Protein 4JBB (pdb70)

Organism: Klebsiella pneumoniae subsp. pneumoniae (strain ATCC 700721 / MGH 78578) (NCBI:txid272620)

Solvent-accessible surface area: 10462 Å² total; per-residue (Å²): 137,35,102,5,12,0,30,0,11,44,85,36,51,13,21,66,0,0,0,0,4,0,0,0,47,34,5,96,13,97,48,70,51,94,55,1,38,68,145,201,23,77,35,111,97,80,73,14,63,0,63,98,44,68,110,146,16,4,0,2,36,9,80,149,88,42,39,12,73,4,32,41,0,0,40,53,0,16,146,107,2,40,40,139,138,67,121,85,1,6,14,140,70,131,142,94,55,55,113,0,109,89,1,3,60,39,7,45,92,44,3,92,38,0,43,124,49,4,37,13,27,4,14,20,40,59,28,142,65,106,134,24,51,88,52,0,131,111,14,6,108,99,0,26,46,36,0,72,159,28,22,84,111,70,39,122,22,4,24,52,150,25,2,0,0,0,0,13,0,0,5,8,0,2,9,1,37,66,18,69,36,200,20,59,137,76,3,27,84,14,0,56,89,3,24,130,82,84,8,0,78,134,0,43,61,59,34,122

Radius of gyration: 16.78 Å; Cα contacts (8 Å, |Δi|>4): 314; chains: 1; bounding box: 38×46×45 Å

CATH classification: 3.40.30.10 (+1 more: 1.20.1050.10)

B-factor: mean 30.78, std 13.28, range [16.05, 120.6]

InterPro domains:
  IPR004045 Glutathione S-transferase, N-terminal [PF13409] (15-82)
  IPR004045 Glutathione S-transferase, N-terminal [PS50404] (6-87)
  IPR034338 Glutathione S-transferases, subfamily 4, C-terminal [PF14834] (95-211)
  IPR034338 Glutathione S-transferases, subfamily 4, C-terminal [cd03195] (96-209)
  IPR036249 Thioredoxin-like superfamily [SSF52833] (13-87)
  IPR036282 Glutathione S-transferase, C-terminal domain superfamily [SSF47616] (90-207)
  IPR040079 Glutathione transferase family [SFLDS00019] (7-187)

Structure (mmCIF, N/CA/C/O backbone):
data_4JBB
#
_entry.id   4JBB
#
_cell.length_a   67.897
_cell.length_b   67.897
_cell.length_c   97.547
_cell.angle_alpha   90.00
_cell.angle_beta   90.00
_cell.angle_gamma   120.00
#
_symmetry.space_group_name_H-M   'P 31 2 1'
#
loop_
_entity.id
_entity.type
_entity.pdbx_description
1 polymer 'Putative glutathione S-transferase'
2 non-polymer GLUTATHIONE
3 non-polymer 'FORMIC ACID'
4 non-polymer 'CHLORIDE ION'
5 water water
#
loop_
_atom_site.group_PDB
_atom_site.id
_atom_site.type_symbol
_atom_site.label_atom_id
_atom_site.label_alt_id
_atom_site.label_comp_id
_atom_site.label_asym_id
_atom_site.label_entity_id
_atom_site.label_seq_id
_atom_site.pdbx_PDB_ins_code
_atom_site.Cartn_x
_atom_site.Cartn_y
_atom_site.Cartn_z
_atom_site.occupancy
_atom_site.B_iso_or_equiv
_atom_site.auth_seq_id
_atom_site.auth_comp_id
_atom_site.auth_asym_id
_atom_site.auth_atom_id
_atom_site.pdbx_PDB_model_num
ATOM 1 N N . GLN A 1 25 ? 46.810 -6.888 22.584 1.00 86.87 3 GLN A N 1
ATOM 2 C CA . GLN A 1 25 ? 46.190 -5.759 21.835 1.00 77.15 3 GLN A CA 1
ATOM 3 C C . GLN A 1 25 ? 45.870 -4.603 22.791 1.00 64.84 3 GLN A C 1
ATOM 4 O O . GLN A 1 25 ? 44.965 -4.693 23.613 1.00 62.01 3 GLN A O 1
ATOM 6 N N . PRO A 1 26 ? 46.631 -3.510 22.700 1.00 57.44 4 PRO A N 1
ATOM 7 C CA . PRO A 1 26 ? 46.339 -2.321 23.500 1.00 50.32 4 PRO A CA 1
ATOM 8 C C . PRO A 1 26 ? 44.982 -1.721 23.142 1.00 42.44 4 PRO A C 1
ATOM 9 O O . PRO A 1 26 ? 44.553 -1.788 21.988 1.00 46.28 4 PRO A O 1
ATOM 13 N N . VAL A 1 27 ? 44.327 -1.137 24.131 1.00 36.26 5 VAL A N 1
ATOM 14 C CA . VAL A 1 27 ? 43.082 -0.427 23.933 1.00 35.01 5 VAL A CA 1
ATOM 15 C C . VAL A 1 27 ? 43.437 1.020 23.553 1.00 35.15 5 VAL A C 1
ATOM 16 O O . VAL A 1 27 ? 44.023 1.761 24.359 1.00 32.50 5 VAL A O 1
ATOM 20 N N . ILE A 1 28 ? 43.070 1.409 22.340 1.00 31.34 6 ILE A N 1
ATOM 21 C CA . ILE A 1 28 ? 43.394 2.743 21.803 1.00 29.85 6 ILE A CA 1
ATOM 22 C C . ILE A 1 28 ? 42.123 3.573 21.671 1.00 29.85 6 ILE A C 1
ATOM 23 O O . ILE A 1 28 ? 41.106 3.123 21.083 1.00 30.24 6 ILE A O 1
ATOM 28 N N . THR A 1 29 ? 42.197 4.801 22.188 1.00 27.46 7 THR A N 1
ATOM 29 C CA . THR A 1 29 ? 41.122 5.767 22.115 1.00 27.64 7 THR A CA 1
ATOM 30 C C . THR A 1 29 ? 41.647 7.088 21.539 1.00 25.67 7 THR A C 1
ATOM 31 O O . THR A 1 29 ? 42.646 7.603 22.042 1.00 28.10 7 THR A O 1
ATOM 35 N N . LEU A 1 30 ? 40.977 7.573 20.519 1.00 25.07 8 LEU A N 1
ATOM 36 C CA . LEU A 1 30 ? 41.249 8.877 19.933 1.00 24.09 8 LEU A CA 1
ATOM 37 C C . LEU A 1 30 ? 40.155 9.861 20.283 1.00 25.44 8 LEU A C 1
ATOM 38 O O . LEU A 1 30 ? 38.985 9.617 20.024 1.00 26.18 8 LEU A O 1
ATOM 43 N N . TRP A 1 31 ? 40.537 10.990 20.882 1.00 23.67 9 TRP A N 1
ATOM 44 C CA . TRP A 1 31 ? 39.635 12.083 21.156 1.00 24.74 9 TRP A CA 1
ATOM 45 C C . TRP A 1 31 ? 39.660 13.157 20.089 1.00 23.62 9 TRP A C 1
ATOM 46 O O . TRP A 1 31 ? 40.704 13.689 19.775 1.00 23.96 9 TRP A O 1
ATOM 57 N N . SER A 1 32 ? 38.494 13.446 19.550 1.00 24.54 10 SER A N 1
ATOM 58 C CA . SER A 1 32 ? 38.270 14.388 18.508 1.00 24.00 10 SER A CA 1
ATOM 59 C C . SER A 1 32 ? 37.426 15.560 18.996 1.00 23.10 10 SER A C 1
ATOM 60 O O . SER A 1 32 ? 36.724 15.456 19.999 1.00 25.48 10 SER A O 1
ATOM 63 N N . ASP A 1 33 ? 37.476 16.679 18.272 1.00 22.82 11 ASP A N 1
ATOM 64 C CA . ASP A 1 33 ? 36.427 17.688 18.406 1.00 23.24 11 ASP A CA 1
ATOM 65 C C . ASP A 1 33 ? 35.093 17.108 17.914 1.00 23.89 11 ASP A C 1
ATOM 66 O O . ASP A 1 33 ? 35.062 16.186 17.087 1.00 23.85 11 ASP A O 1
ATOM 71 N N . ALA A 1 34 ? 34.011 17.661 18.410 1.00 25.95 12 ALA A N 1
ATOM 72 C CA . ALA A 1 34 ? 32.689 17.103 18.137 1.00 26.41 12 ALA A CA 1
ATOM 73 C C . ALA A 1 34 ? 32.260 17.195 16.654 1.00 27.39 12 ALA A C 1
ATOM 74 O O . ALA A 1 34 ? 31.393 16.447 16.222 1.00 28.99 12 ALA A O 1
ATOM 76 N N . ASP A 1 35 ? 32.853 18.123 15.899 1.00 25.77 13 ASP A N 1
ATOM 77 C CA . ASP A 1 35 ? 32.520 18.280 14.499 1.00 24.52 13 ASP A CA 1
ATOM 78 C C . ASP A 1 35 ? 33.358 17.383 13.574 1.00 23.56 13 ASP A C 1
ATOM 79 O O . ASP A 1 35 ? 33.068 17.289 12.397 1.00 24.90 13 ASP A O 1
ATOM 84 N N . PHE A 1 36 ? 34.427 16.792 14.104 1.00 21.96 14 PHE A N 1
ATOM 85 C CA . PHE A 1 36 ? 35.423 16.079 13.303 1.00 21.99 14 PHE A CA 1
ATOM 86 C C . PHE A 1 36 ? 36.029 17.028 12.252 1.00 22.20 14 PHE A C 1
ATOM 87 O O . PHE A 1 36 ? 36.271 16.641 11.107 1.00 22.61 14 PHE A O 1
ATOM 95 N N . PHE A 1 37 ? 36.247 18.278 12.651 1.00 21.23 15 PHE A N 1
ATOM 96 C CA . PHE A 1 37 ? 36.846 19.279 11.786 1.00 20.98 15 PHE A CA 1
ATOM 97 C C . PHE A 1 37 ? 38.338 19.468 12.058 1.00 20.36 15 PHE A C 1
ATOM 98 O O . PHE A 1 37 ? 39.026 20.101 11.254 1.00 21.27 15 PHE A O 1
ATOM 106 N N . SER A 1 38 ? 38.871 18.972 13.169 1.00 19.05 16 SER A N 1
ATOM 107 C CA . SER A 1 38 ? 40.262 19.269 13.503 1.00 18.75 16 SER A CA 1
ATOM 108 C C . SER A 1 38 ? 41.229 18.668 12.476 1.00 19.14 16 SER A C 1
ATOM 109 O O . SER A 1 38 ? 41.165 17.482 12.180 1.00 20.18 16 SER A O 1
ATOM 112 N N . PRO A 1 39 ? 42.174 19.473 11.964 1.00 18.33 17 PRO A N 1
ATOM 113 C CA . PRO A 1 39 ? 43.158 18.904 11.039 1.00 18.31 17 PRO A CA 1
ATOM 114 C C . PRO A 1 39 ? 44.155 18.038 11.794 1.00 17.62 17 PRO A C 1
ATOM 115 O O . PRO A 1 39 ? 44.795 17.149 11.205 1.00 18.52 17 PRO A O 1
ATOM 119 N N . TYR A 1 40 ? 44.294 18.289 13.086 1.00 18.07 18 TYR A N 1
ATOM 120 C CA . TYR A 1 40 ? 45.276 17.598 13.934 1.00 17.66 18 TYR A CA 1
ATOM 121 C C . TYR A 1 40 ? 44.706 16.242 14.330 1.00 18.68 18 TYR A C 1
ATOM 122 O O . TYR A 1 40 ? 45.418 15.235 14.315 1.00 19.42 18 TYR A O 1
ATOM 131 N N . VAL A 1 41 ? 43.420 16.204 14.652 1.00 17.82 19 VAL A N 1
ATOM 132 C CA . VAL A 1 41 ? 42.729 14.943 14.854 1.00 18.61 19 VAL A CA 1
ATOM 133 C C . VAL A 1 41 ? 42.807 14.132 13.547 1.00 18.19 19 VAL A C 1
ATOM 134 O O . VAL A 1 41 ? 43.091 12.919 13.581 1.00 19.06 19 VAL A O 1
ATOM 138 N N . MET A 1 42 ? 42.595 14.776 12.399 1.00 18.67 20 MET A N 1
ATOM 139 C CA . MET A 1 42 ? 42.674 14.055 11.154 1.00 18.76 20 MET A CA 1
ATOM 140 C C . MET A 1 42 ? 44.043 13.358 11.006 1.00 18.51 20 MET A C 1
ATOM 141 O O . MET A 1 42 ? 44.120 12.203 10.595 1.00 19.27 20 MET A O 1
ATOM 146 N N . SER A 1 43 ? 45.112 14.054 11.364 1.00 18.60 21 SER A N 1
ATOM 147 C CA . SER A 1 43 ? 46.459 13.531 11.186 1.00 18.86 21 SER A CA 1
ATOM 148 C C . SER A 1 43 ? 46.590 12.225 11.972 1.00 19.29 21 SER A C 1
ATOM 149 O O . SER A 1 43 ? 47.126 11.220 11.471 1.00 19.25 21 SER A O 1
ATOM 152 N N . VAL A 1 44 ? 46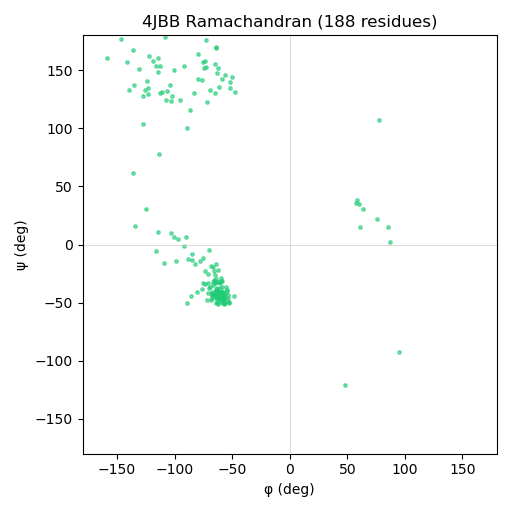.123 12.222 13.203 1.00 18.76 22 VAL A N 1
ATOM 153 C CA . VAL A 1 44 ? 46.209 11.015 14.041 1.00 18.66 22 VAL A CA 1
ATOM 154 C C . VAL A 1 44 ? 45.322 9.904 13.509 1.00 20.13 22 VAL A C 1
ATOM 155 O O . VAL A 1 44 ? 45.730 8.743 13.448 1.00 20.92 22 VAL A O 1
ATOM 159 N N . TYR A 1 45 ? 44.091 10.260 13.163 1.00 19.85 23 TYR A N 1
ATOM 160 C CA . TYR A 1 45 ? 43.133 9.313 12.599 1.00 19.87 23 TYR A CA 1
ATOM 161 C C . TYR A 1 45 ? 43.749 8.591 11.396 1.00 19.81 23 TYR A C 1
ATOM 162 O O . TYR A 1 45 ? 43.661 7.375 11.261 1.00 21.38 23 TYR A O 1
ATOM 171 N N . VAL A 1 46 ? 44.317 9.361 10.487 1.00 19.83 24 VAL A N 1
ATOM 172 C CA . VAL A 1 46 ? 44.976 8.846 9.300 1.00 19.50 24 VAL A CA 1
ATOM 173 C C . VAL A 1 46 ? 46.118 7.892 9.670 1.00 20.09 24 VAL A C 1
ATOM 174 O O . VAL A 1 46 ? 46.238 6.796 9.107 1.00 21.79 24 VAL A O 1
ATOM 178 N N . ALA A 1 47 ? 46.955 8.296 10.614 1.00 20.35 25 ALA A N 1
ATOM 179 C CA . ALA A 1 47 ? 48.059 7.436 11.062 1.00 21.41 25 ALA A CA 1
ATOM 180 C C . ALA A 1 47 ? 47.527 6.074 11.556 1.00 23.38 25 ALA A C 1
ATOM 181 O O . ALA A 1 47 ? 48.074 5.017 11.208 1.00 24.14 25 ALA A O 1
ATOM 183 N N . LEU A 1 48 ? 46.477 6.088 12.368 1.00 20.97 26 LEU A N 1
ATOM 184 C CA . LEU A 1 48 ? 45.892 4.863 12.902 1.00 22.32 26 LEU A CA 1
ATOM 185 C C . LEU A 1 48 ? 45.380 3.982 11.770 1.00 25.42 26 LEU A C 1
ATOM 186 O O . LEU A 1 48 ? 45.612 2.759 11.749 1.00 26.95 26 LEU A O 1
ATOM 191 N N . GLN A 1 49 ? 44.665 4.586 10.840 1.00 23.81 27 GLN A N 1
ATOM 192 C CA . GLN A 1 49 ? 44.085 3.855 9.696 1.00 24.27 27 GLN A CA 1
ATOM 193 C C . GLN A 1 49 ? 45.152 3.251 8.809 1.00 24.73 27 GLN A C 1
ATOM 194 O O . GLN A 1 49 ? 45.045 2.108 8.383 1.00 28.18 27 GLN A O 1
ATOM 200 N N . GLU A 1 50 ? 46.200 4.017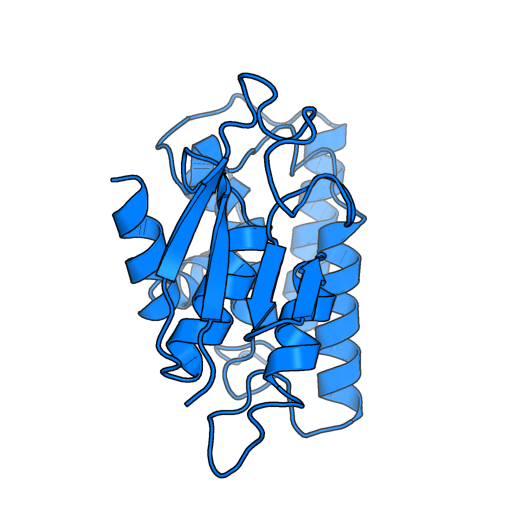 8.537 1.00 23.95 28 GLU A N 1
ATOM 201 C CA . GLU A 1 50 ? 47.290 3.550 7.685 1.00 24.45 28 GLU A CA 1
ATOM 202 C C . GLU A 1 50 ? 48.031 2.356 8.304 1.00 25.73 28 GLU A C 1
ATOM 203 O O . GLU A 1 50 ? 48.565 1.523 7.579 1.00 32.60 28 GLU A O 1
ATOM 209 N N . LYS A 1 51 ? 48.056 2.285 9.635 1.00 25.75 29 LYS A N 1
ATOM 210 C CA . LYS A 1 51 ? 48.656 1.132 10.341 1.00 28.38 29 LYS A CA 1
ATOM 211 C C . LYS A 1 51 ? 47.645 0.022 10.650 1.00 28.93 29 LYS A C 1
ATOM 212 O O . LYS A 1 51 ? 48.009 -1.011 11.211 1.00 32.70 29 LYS A O 1
ATOM 218 N N . SER A 1 52 ? 46.388 0.233 10.286 1.00 28.30 30 SER A N 1
ATOM 219 C CA . SER A 1 52 ? 45.292 -0.720 10.532 1.00 30.47 30 SER A CA 1
ATOM 220 C C . SER A 1 52 ? 45.158 -1.030 12.024 1.00 29.45 30 SER A C 1
ATOM 221 O O . SER A 1 52 ? 44.873 -2.167 12.426 1.00 34.17 30 SER A O 1
ATOM 224 N N . LEU A 1 53 ? 45.392 -0.024 12.847 1.00 30.89 31 LEU A N 1
ATOM 225 C CA . LEU A 1 53 ? 45.254 -0.174 14.292 1.00 30.23 31 LEU A CA 1
ATOM 226 C C . LEU A 1 53 ? 43.792 0.004 14.692 1.00 31.26 31 LEU A C 1
ATOM 227 O O . LEU A 1 53 ? 43.155 0.974 14.319 1.00 33.46 31 LEU A O 1
ATOM 232 N N . PRO A 1 54 ? 43.258 -0.918 15.475 1.00 32.26 32 PRO A N 1
ATOM 233 C CA . PRO A 1 54 ? 41.889 -0.746 15.946 1.00 34.15 32 PRO A CA 1
ATOM 234 C C . PRO A 1 54 ? 41.822 0.303 17.073 1.00 31.94 32 PRO A C 1
ATOM 235 O O . PRO A 1 54 ? 42.707 0.360 17.916 1.00 34.36 32 PRO A O 1
ATOM 239 N N . PHE A 1 55 ? 40.784 1.104 17.069 1.00 28.55 33 PHE A N 1
ATOM 240 C CA . PHE A 1 55 ? 40.613 2.157 18.059 1.00 28.93 33 PHE A CA 1
ATOM 241 C C . PHE A 1 55 ? 39.178 2.619 18.195 1.00 29.61 33 PHE A C 1
ATOM 242 O O . PHE A 1 55 ? 38.304 2.388 17.314 1.00 32.66 33 PHE A O 1
ATOM 250 N N . THR A 1 56 ? 38.915 3.245 19.326 1.00 30.98 34 THR A N 1
ATOM 251 C CA . THR A 1 56 ? 37.607 3.866 19.622 1.00 31.75 34 THR A CA 1
ATOM 252 C C . THR A 1 56 ? 37.752 5.388 19.454 1.00 31.18 34 THR A C 1
ATOM 253 O O . THR A 1 56 ? 38.714 5.977 19.905 1.00 30.38 34 THR A O 1
ATOM 257 N N . LEU A 1 57 ? 36.765 5.989 18.843 1.00 30.54 35 LEU A N 1
ATOM 258 C CA . LEU A 1 57 ? 36.690 7.425 18.624 1.00 30.06 35 LEU A CA 1
ATOM 259 C C . LEU A 1 57 ? 35.710 8.039 19.633 1.00 33.02 35 LEU A C 1
ATOM 260 O O . LEU A 1 57 ? 34.543 7.618 19.743 1.00 38.34 35 LEU A O 1
ATOM 265 N N . LYS A 1 58 ? 36.214 9.007 20.399 1.00 32.58 36 LYS A N 1
ATOM 266 C CA . LYS A 1 58 ? 35.400 9.794 21.333 1.00 32.25 36 LYS A CA 1
ATOM 267 C C . LYS A 1 58 ? 35.487 11.276 21.024 1.00 29.46 36 LYS A C 1
ATOM 268 O O . LYS A 1 58 ? 36.373 11.693 20.306 1.00 29.64 36 LYS A O 1
ATOM 274 N N . THR A 1 59 ? 34.548 12.066 21.541 1.00 29.19 37 THR A N 1
ATOM 275 C CA . THR A 1 59 ? 34.523 13.488 21.231 1.00 29.05 37 THR A CA 1
ATOM 276 C C . THR A 1 59 ? 34.385 14.368 22.466 1.00 30.20 37 THR A C 1
ATOM 277 O O . THR A 1 59 ? 33.766 13.967 23.491 1.00 31.36 37 THR A O 1
ATOM 281 N N . VAL A 1 60 ? 34.950 15.566 22.342 1.00 30.26 38 VAL A N 1
ATOM 282 C CA . VAL A 1 60 ? 34.657 16.684 23.255 1.00 29.07 38 VAL A CA 1
ATOM 283 C C . VAL A 1 60 ? 34.171 17.889 22.444 1.00 28.12 38 VAL A C 1
ATOM 284 O O . VAL A 1 60 ? 34.666 18.137 21.349 1.00 28.24 38 VAL A O 1
ATOM 288 N N . ASP A 1 61 ? 33.176 18.594 22.985 1.00 27.33 39 ASP A N 1
ATOM 289 C CA . ASP A 1 61 ? 32.603 19.731 22.302 1.00 27.20 39 ASP A CA 1
ATOM 290 C C . ASP A 1 61 ? 33.369 20.985 22.673 1.00 30.74 39 ASP A C 1
ATOM 291 O O . ASP A 1 61 ? 33.137 21.581 23.713 1.00 30.17 39 ASP A O 1
ATOM 296 N N . LEU A 1 62 ? 34.274 21.418 21.802 1.00 26.84 40 LEU A N 1
ATOM 297 C CA . LEU A 1 62 ? 35.083 22.580 22.090 1.00 26.33 40 LEU A CA 1
ATOM 298 C C . LEU A 1 62 ? 34.284 23.865 22.148 1.00 29.36 40 LEU A C 1
ATOM 299 O O . LEU A 1 62 ? 34.626 24.796 22.892 1.00 30.87 40 LEU A O 1
ATOM 304 N N . ASN A 1 63 ? 33.230 23.925 21.351 1.00 30.33 41 ASN A N 1
ATOM 305 C CA A ASN A 1 63 ? 32.368 25.114 21.297 0.50 34.74 41 ASN A CA 1
ATOM 306 C CA B ASN A 1 63 ? 32.391 25.126 21.309 0.50 31.74 41 ASN A CA 1
ATOM 307 C C . ASN A 1 63 ? 31.660 25.372 22.635 1.00 35.55 41 ASN A C 1
ATOM 308 O O . ASN A 1 63 ? 31.344 26.506 22.970 1.00 41.79 41 ASN A O 1
ATOM 317 N N . ARG A 1 64 ? 31.407 24.308 23.388 1.00 33.86 42 ARG A N 1
ATOM 318 C CA . ARG A 1 64 ? 30.771 24.422 24.684 1.00 34.45 42 ARG A CA 1
ATOM 319 C C . ARG A 1 64 ? 31.764 24.338 25.831 1.00 36.31 42 ARG A C 1
ATOM 320 O O . ARG A 1 64 ? 31.397 24.345 27.003 1.00 40.99 42 ARG A O 1
ATOM 328 N N . GLY A 1 65 ? 33.056 24.305 25.490 1.00 37.01 43 GLY A N 1
ATOM 329 C CA . GLY A 1 65 ? 34.103 24.315 26.501 1.00 36.17 43 GLY A CA 1
ATOM 330 C C . GLY A 1 65 ? 34.317 23.022 27.232 1.00 34.71 43 GLY A C 1
ATOM 331 O O . GLY A 1 65 ? 34.871 23.007 28.307 1.00 36.45 43 GLY A O 1
ATOM 332 N N . GLU A 1 66 ? 33.902 21.909 26.630 1.00 32.63 44 GLU A N 1
ATOM 333 C CA . GLU A 1 66 ? 34.022 20.593 27.293 1.00 32.71 44 GLU A CA 1
ATOM 334 C C . GLU A 1 66 ? 35.492 20.194 27.532 1.00 32.94 44 GLU A C 1
ATOM 335 O O . GLU A 1 66 ? 35.824 19.418 28.428 1.00 34.50 44 GLU A O 1
ATOM 341 N N A HIS A 1 67 ? 36.355 20.825 26.743 0.50 32.89 45 HIS A N 1
ATOM 342 N N B HIS A 1 67 ? 36.403 20.674 26.692 0.50 33.71 45 HIS A N 1
ATOM 343 C CA A HIS A 1 67 ? 37.780 20.746 26.948 0.50 28.36 45 HIS A CA 1
ATOM 344 C CA B HIS A 1 67 ? 37.794 20.202 26.759 0.50 30.78 45 HIS A CA 1
ATOM 345 C C A HIS A 1 67 ? 38.268 21.585 28.137 0.50 24.91 45 HIS A C 1
ATOM 346 C C B HIS A 1 67 ? 38.585 20.775 27.958 0.50 27.76 45 HIS A C 1
ATOM 347 O O A HIS A 1 67 ? 39.305 21.280 28.677 0.50 25.25 45 HIS A O 1
ATOM 348 O O B HIS A 1 67 ? 39.739 20.392 28.207 0.50 23.04 45 HIS A O 1
ATOM 361 N N A LEU A 1 68 ? 37.524 22.615 28.552 0.50 22.78 46 LEU A N 1
ATOM 362 N N B LEU A 1 68 ? 37.949 21.674 28.697 0.50 25.51 46 LEU A N 1
ATOM 363 C CA A LEU A 1 68 ? 37.959 23.481 29.673 0.50 21.97 46 LEU A CA 1
ATOM 364 C CA B LEU A 1 68 ? 38.617 22.410 29.765 0.50 24.59 46 LEU A CA 1
ATOM 365 C C A LEU A 1 68 ? 37.257 23.175 31.007 0.50 22.28 46 LEU A C 1
ATOM 366 C C B LEU A 1 68 ? 38.185 21.949 31.138 0.50 23.71 46 LEU A C 1
ATOM 367 O O A LEU A 1 68 ? 37.189 24.013 31.971 0.50 24.20 46 LEU A O 1
ATOM 368 O O B LEU A 1 68 ? 38.744 22.343 32.142 0.50 28.38 46 LEU A O 1
ATOM 377 N N A GLN A 1 69 ? 36.914 21.898 31.115 0.50 30.89 47 GLN A N 1
ATOM 378 N N B GLN A 1 69 ? 37.135 21.158 31.202 0.50 29.27 47 GLN A N 1
ATOM 379 C CA A GLN A 1 69 ? 36.429 21.362 32.363 0.50 26.62 47 GLN A CA 1
ATOM 380 C CA B GLN A 1 69 ? 36.699 20.770 32.531 0.50 32.75 47 GLN A CA 1
ATOM 381 C C A GLN A 1 69 ? 37.110 20.044 32.599 0.50 24.75 47 GLN A C 1
ATOM 382 C C B GLN A 1 69 ? 37.550 19.541 32.957 0.50 26.52 47 GLN A C 1
ATOM 383 O O A GLN A 1 69 ? 37.569 19.408 31.744 0.50 30.85 47 GLN A O 1
ATOM 384 O O B GLN A 1 69 ? 38.125 18.787 32.140 0.50 31.80 47 GLN A O 1
ATOM 395 N N A ALA A 1 70 ? 37.252 19.696 33.835 0.50 32.61 48 ALA A N 1
ATOM 396 N N B ALA A 1 70 ? 37.764 19.434 34.253 0.50 29.19 48 ALA A N 1
ATOM 397 C CA A ALA A 1 70 ? 38.196 18.620 34.185 0.50 29.75 48 ALA A CA 1
ATOM 398 C CA B ALA A 1 70 ? 38.809 18.556 34.789 0.50 30.35 48 ALA A CA 1
ATOM 399 C C A ALA A 1 70 ? 37.603 17.200 34.118 0.50 33.72 48 ALA A C 1
ATOM 400 C C B ALA A 1 70 ? 38.498 17.059 34.667 0.50 31.79 48 ALA A C 1
ATOM 401 O O A ALA A 1 70 ? 38.221 16.223 34.560 0.50 35.82 48 ALA A O 1
ATOM 402 O O B ALA A 1 70 ? 39.369 16.212 34.896 0.50 36.44 48 ALA A O 1
ATOM 405 N N A GLY A 1 71 ? 36.422 17.093 33.533 0.50 34.21 49 GLY A N 1
ATOM 406 N N B GLY A 1 71 ? 37.259 16.734 34.316 0.50 35.29 49 GLY A N 1
ATOM 407 C CA A GLY A 1 71 ? 35.743 15.799 33.385 0.50 33.30 49 GLY A CA 1
ATOM 408 C CA B GLY A 1 71 ? 36.838 15.324 34.238 0.50 37.11 49 GLY A CA 1
ATOM 409 C C A GLY A 1 71 ? 36.340 14.916 32.294 0.50 32.34 49 GLY A C 1
ATOM 410 C C B GLY A 1 71 ? 37.388 14.582 33.024 0.50 36.97 49 GLY A C 1
ATOM 411 O O A GLY A 1 71 ? 36.123 13.700 32.257 0.50 41.85 49 GLY A O 1
ATOM 412 O O B GLY A 1 71 ? 37.423 13.352 32.977 0.50 39.46 49 GLY A O 1
ATOM 413 N N A TRP A 1 72 ? 37.103 15.506 31.392 0.50 32.82 50 TRP A N 1
ATOM 414 N N B TRP A 1 72 ? 37.832 15.348 32.042 0.50 34.41 50 TRP A N 1
ATOM 415 C CA A TRP A 1 72 ? 37.748 14.690 30.366 0.50 32.91 50 TRP A CA 1
ATOM 416 C CA B TRP A 1 72 ? 38.311 14.792 30.775 0.50 36.07 50 TRP A CA 1
ATOM 417 C C A TRP A 1 72 ? 39.261 14.587 30.606 0.50 30.06 50 TRP A C 1
ATOM 418 C C B TRP A 1 72 ? 39.736 14.214 30.897 0.50 29.69 50 TRP A C 1
ATOM 419 O O A TRP A 1 72 ? 39.905 15.516 31.121 0.50 33.00 50 TRP A O 1
ATOM 420 O O B TRP A 1 72 ? 40.622 14.825 31.498 0.50 29.97 50 TRP A O 1
ATOM 441 N N A THR A 1 73 ? 39.800 13.441 30.211 0.50 33.05 51 THR A N 1
ATOM 442 N N B THR A 1 73 ? 39.949 13.037 30.315 0.50 31.48 51 THR A N 1
ATOM 443 C CA A THR A 1 73 ? 41.207 13.095 30.428 0.50 31.00 51 THR A CA 1
ATOM 444 C CA B THR A 1 73 ? 41.274 12.395 30.325 0.50 32.09 51 THR A CA 1
ATOM 445 C C A THR A 1 73 ? 42.179 14.164 29.905 0.50 25.22 51 THR A C 1
ATOM 446 C C B THR A 1 73 ? 42.357 13.313 29.735 0.50 28.74 51 THR A C 1
ATOM 447 O O A THR A 1 73 ? 43.266 14.369 30.450 0.50 26.64 51 THR A O 1
ATOM 448 O O B THR A 1 73 ? 43.512 13.317 30.181 0.50 28.72 51 THR A O 1
ATOM 455 N N A GLY A 1 74 ? 41.757 14.863 28.867 0.50 24.69 52 GLY A N 1
ATOM 456 N N B GLY A 1 74 ? 41.967 14.095 28.740 0.50 26.43 52 GLY A N 1
ATOM 457 C CA A GLY A 1 74 ? 42.613 15.830 28.193 0.50 22.32 52 GLY A CA 1
ATOM 458 C CA B GLY A 1 74 ? 42.894 14.977 28.067 0.50 24.04 52 GLY A CA 1
ATOM 459 C C A GLY A 1 74 ? 42.797 17.157 28.903 0.50 20.63 52 GLY A C 1
ATOM 460 C C B GLY A 1 74 ? 43.246 16.215 28.849 0.50 23.64 52 GLY A C 1
ATOM 461 O O A GLY A 1 74 ? 43.655 17.940 28.544 0.50 21.23 52 GLY A O 1
ATOM 462 O O B GLY A 1 74 ? 44.118 16.962 28.453 0.50 22.65 52 GLY A O 1
ATOM 463 N N A TYR A 1 75 ? 42.003 17.400 29.938 0.50 20.73 53 TYR A N 1
ATOM 464 N N B TYR A 1 75 ? 42.562 16.410 29.968 0.50 25.41 53 TYR A N 1
ATOM 465 C CA A TYR A 1 75 ? 42.195 18.623 30.738 0.50 21.40 53 TYR A CA 1
ATOM 466 C CA B TYR A 1 75 ? 42.816 17.565 30.831 0.50 30.28 53 TYR A CA 1
ATOM 467 C C A TYR A 1 75 ? 43.570 18.577 31.431 0.50 22.67 53 TYR A C 1
ATOM 468 C C B TYR A 1 75 ? 44.223 17.466 31.413 0.50 31.74 53 TYR A C 1
ATOM 469 O O A TYR A 1 75 ? 44.192 19.621 31.689 0.50 24.16 53 TYR A O 1
ATOM 470 O O B TYR A 1 75 ? 44.920 18.459 31.581 0.50 29.96 53 TYR A O 1
ATOM 487 N N A ALA A 1 76 ? 44.030 17.364 31.728 0.50 23.60 54 ALA A N 1
ATOM 488 N N B ALA A 1 76 ? 44.647 16.247 31.709 0.50 31.02 54 ALA A N 1
ATOM 489 C CA A ALA A 1 76 ? 45.310 17.151 32.428 0.50 26.67 54 ALA A CA 1
ATOM 490 C CA B ALA A 1 76 ? 45.994 16.037 32.252 0.50 38.83 54 ALA A CA 1
ATOM 491 C C A ALA A 1 76 ? 46.497 16.957 31.488 0.50 31.63 54 ALA A C 1
ATOM 492 C C B ALA A 1 76 ? 47.075 16.459 31.258 0.50 60.79 54 ALA A C 1
ATOM 493 O O A ALA A 1 76 ? 47.620 16.709 31.939 0.50 36.51 54 ALA A O 1
ATOM 494 O O B ALA A 1 76 ? 48.180 16.827 31.650 0.50 74.23 54 ALA A O 1
ATOM 497 N N A ALA A 1 77 ? 46.237 17.018 30.184 0.50 30.08 55 ALA A N 1
ATOM 498 N N B ALA A 1 77 ? 46.754 16.383 29.972 0.50 38.46 55 ALA A N 1
ATOM 499 C CA A ALA A 1 77 ? 47.319 16.913 29.195 0.50 30.32 55 ALA A CA 1
ATOM 500 C CA B ALA A 1 77 ? 47.708 16.754 28.929 0.50 30.73 55 ALA A CA 1
ATOM 501 C C A ALA A 1 77 ? 47.677 18.330 28.747 0.50 29.57 55 ALA A C 1
ATOM 502 C C B ALA A 1 77 ? 47.731 18.283 28.704 0.50 29.09 55 ALA A C 1
ATOM 503 O O A ALA A 1 77 ? 48.384 19.052 29.456 0.50 29.35 55 ALA A O 1
ATOM 504 O O B ALA A 1 77 ? 48.243 19.033 29.546 0.50 30.06 55 ALA A O 1
ATOM 507 N N . THR A 1 78 ? 47.169 18.751 27.600 1.00 25.81 56 THR A N 1
ATOM 508 C CA . THR A 1 78 ? 47.317 20.158 27.197 1.00 22.61 56 THR A CA 1
ATOM 509 C C . THR A 1 78 ? 45.960 20.833 26.948 1.00 23.39 56 THR A C 1
ATOM 510 O O . THR A 1 78 ? 45.903 21.903 26.352 1.00 24.28 56 THR A O 1
ATOM 514 N N . ARG A 1 79 ? 44.879 20.175 27.340 1.00 23.73 57 ARG A N 1
ATOM 515 C CA . ARG A 1 79 ? 43.539 20.731 27.180 1.00 24.69 57 ARG A CA 1
ATOM 516 C C . ARG A 1 79 ? 43.200 21.015 25.721 1.00 23.46 57 ARG A C 1
ATOM 517 O O . ARG A 1 79 ? 42.481 21.971 25.414 1.00 25.39 57 ARG A O 1
ATOM 525 N N . ARG A 1 80 ? 43.691 20.173 24.821 1.00 23.09 58 ARG A N 1
ATOM 526 C CA . ARG A 1 80 ? 43.421 20.285 23.399 1.00 21.96 58 ARG A CA 1
ATOM 527 C C . ARG A 1 80 ? 43.223 18.903 22.778 1.00 23.02 58 ARG A C 1
ATOM 528 O O . ARG A 1 80 ? 43.634 17.895 23.361 1.00 23.48 58 ARG A O 1
ATOM 536 N N . VAL A 1 81 ? 42.533 18.875 21.647 1.00 21.51 59 VAL A N 1
ATOM 537 C CA . VAL A 1 81 ? 42.448 17.665 20.829 1.00 21.13 59 VAL A CA 1
ATOM 538 C C . VAL A 1 81 ? 43.427 17.790 19.664 1.00 20.29 59 VAL A C 1
ATOM 539 O O . VAL A 1 81 ? 43.704 18.904 19.192 1.00 21.15 59 VAL A O 1
ATOM 543 N N . PRO A 1 82 ? 43.965 16.670 19.178 1.00 18.84 60 PRO A N 1
ATOM 544 C CA . PRO A 1 82 ? 43.694 15.306 19.630 1.00 20.09 60 PRO A CA 1
ATOM 545 C C . PRO A 1 82 ? 44.360 14.947 20.943 1.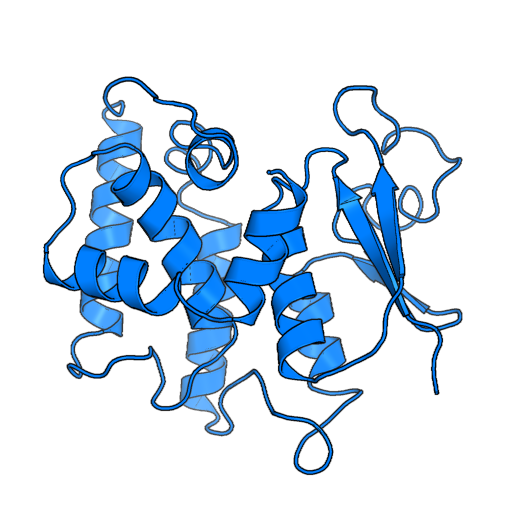00 20.89 60 PRO A C 1
ATOM 546 O O . PRO A 1 82 ? 45.419 15.497 21.315 1.00 21.31 60 PRO A O 1
ATOM 550 N N . LEU A 1 83 ? 43.779 13.950 21.594 1.00 23.10 61 LEU A N 1
ATOM 551 C CA . LEU A 1 83 ? 44.396 13.206 22.665 1.00 23.23 61 LEU A CA 1
ATOM 552 C C . LEU A 1 83 ? 44.305 11.747 22.274 1.00 22.08 61 LEU A C 1
ATOM 553 O O . LEU A 1 83 ? 43.240 11.302 21.831 1.00 23.94 61 LEU A O 1
ATOM 558 N N . LEU A 1 84 ? 45.390 11.012 22.399 1.00 21.83 62 LEU A N 1
ATOM 559 C CA . LEU A 1 84 ? 45.374 9.574 22.183 1.00 22.53 62 LEU A CA 1
ATOM 560 C C . LEU A 1 84 ? 45.627 8.880 23.490 1.00 23.74 62 LEU A C 1
ATOM 561 O O . LEU A 1 84 ? 46.568 9.176 24.192 1.00 25.11 62 LEU A O 1
ATOM 566 N N . GLU A 1 85 ? 44.785 7.911 23.813 1.00 24.89 63 GLU A N 1
ATOM 567 C CA . GLU A 1 85 ? 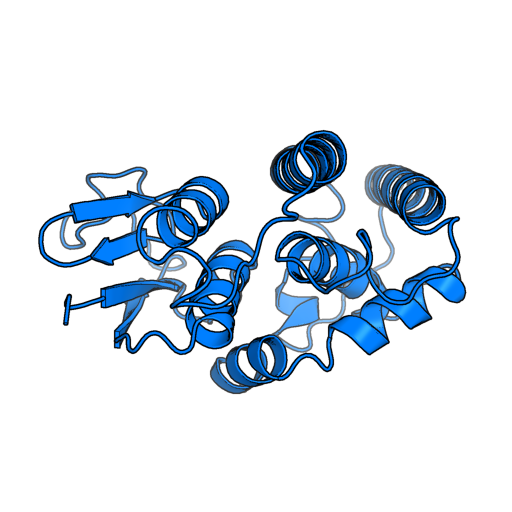45.029 7.000 24.918 1.00 27.16 63 GLU A CA 1
ATOM 568 C C . GLU A 1 85 ? 45.411 5.629 24.384 1.00 27.58 63 GLU A C 1
ATOM 569 O O . GLU A 1 85 ? 44.791 5.130 23.457 1.00 28.34 63 GLU A O 1
ATOM 575 N N . VAL A 1 86 ? 46.471 5.076 24.935 1.00 28.64 64 VAL A N 1
ATOM 576 C CA . VAL A 1 86 ? 46.886 3.722 24.641 1.00 30.55 64 VAL A CA 1
ATOM 577 C C . VAL A 1 86 ? 47.023 3.044 26.005 1.00 33.42 64 VAL A C 1
ATOM 578 O O . VAL A 1 86 ? 47.983 3.258 26.752 1.00 32.37 64 VAL A O 1
ATOM 582 N N . ASP A 1 87 ? 46.035 2.209 26.334 1.00 33.42 65 ASP A N 1
ATOM 583 C CA . ASP A 1 87 ? 45.882 1.710 27.692 1.00 35.32 65 ASP A CA 1
ATOM 584 C C . ASP A 1 87 ? 45.977 2.877 28.691 1.00 34.33 65 ASP A C 1
ATOM 585 O O . ASP A 1 87 ? 45.192 3.814 28.593 1.00 36.57 65 ASP A O 1
ATOM 590 N N . ASP A 1 88 ? 46.934 2.828 29.618 1.00 36.24 66 ASP A N 1
ATOM 591 C CA . ASP A 1 88 ? 47.001 3.833 30.690 1.00 37.59 66 ASP A CA 1
ATOM 592 C C . ASP A 1 88 ? 47.858 5.053 30.322 1.00 35.59 66 ASP A C 1
ATOM 593 O O . ASP A 1 88 ? 48.085 5.923 31.160 1.00 38.37 66 ASP A O 1
ATOM 598 N N . PHE A 1 89 ? 48.306 5.120 29.077 1.00 31.66 67 PHE A N 1
ATOM 599 C CA . PHE A 1 89 ? 49.134 6.241 28.592 1.00 29.15 67 PHE A CA 1
ATOM 600 C C . PHE A 1 89 ? 48.281 7.194 27.771 1.00 29.61 67 PHE A C 1
ATOM 601 O O . PHE A 1 89 ? 47.631 6.784 26.816 1.00 32.49 67 PHE A O 1
ATOM 609 N N . ALA A 1 90 ? 48.334 8.489 28.116 1.00 28.80 68 ALA A N 1
ATOM 610 C CA . ALA A 1 90 ? 47.567 9.512 27.432 1.00 26.56 68 ALA A CA 1
ATOM 611 C C . ALA A 1 90 ? 48.504 10.578 26.907 1.00 25.14 68 ALA A C 1
ATOM 612 O O . ALA A 1 90 ? 49.353 11.073 27.659 1.00 30.13 68 ALA A O 1
ATOM 614 N N . LEU A 1 91 ? 48.364 10.908 25.637 1.00 22.78 69 LEU A N 1
ATOM 615 C CA . LEU A 1 91 ? 49.336 11.763 24.948 1.00 22.70 69 LEU A CA 1
ATOM 616 C C . LEU A 1 91 ? 48.614 12.727 24.040 1.00 21.85 69 LEU A C 1
ATOM 617 O O . LEU A 1 91 ? 47.720 12.349 23.292 1.00 21.73 69 LEU A O 1
ATOM 622 N N . SER A 1 92 ? 48.992 14.012 24.101 1.00 20.73 70 SER A N 1
ATOM 623 C CA . SER A 1 92 ? 48.475 15.019 23.194 1.00 19.97 70 SER A CA 1
ATOM 624 C C . SER A 1 92 ? 49.536 15.448 22.194 1.00 18.67 70 SER A C 1
ATOM 625 O O . SER A 1 92 ? 50.658 14.954 22.228 1.00 20.07 70 SER A O 1
ATOM 628 N N . GLU A 1 93 ? 49.146 16.356 21.295 1.00 19.76 71 GLU A N 1
ATOM 629 C CA . GLU A 1 93 ? 49.950 16.902 20.189 1.00 18.47 71 GLU A CA 1
ATOM 630 C C . GLU A 1 93 ? 50.029 15.897 19.042 1.00 18.26 71 GLU A C 1
ATOM 631 O O . GLU A 1 93 ? 50.702 14.884 19.150 1.00 19.02 71 GLU A O 1
ATOM 637 N N . SER A 1 94 ? 49.324 16.175 17.958 1.00 17.33 72 SER A N 1
ATOM 638 C CA . SER A 1 94 ? 49.213 15.250 16.835 1.00 17.40 72 SER A CA 1
ATOM 639 C C . SER A 1 94 ? 50.532 14.680 16.358 1.00 18.89 72 SER A C 1
ATOM 640 O O . SER A 1 94 ? 50.646 13.474 16.126 1.00 19.73 72 SER A O 1
ATOM 643 N N . SER A 1 95 ? 51.565 15.517 16.222 1.00 18.19 73 SER A N 1
ATOM 644 C CA . SER A 1 95 ? 52.841 15.013 15.703 1.00 19.02 73 SER A CA 1
ATOM 645 C C . SER A 1 95 ? 53.560 14.153 16.756 1.00 18.82 73 SER A C 1
ATOM 646 O O . SER A 1 95 ? 54.216 13.165 16.410 1.00 20.60 73 SER A O 1
ATOM 649 N N . ALA A 1 96 ? 53.424 14.492 18.029 1.00 18.95 74 ALA A N 1
ATOM 650 C CA . ALA A 1 96 ? 54.001 13.657 19.105 1.00 19.80 74 ALA A CA 1
ATOM 651 C C . ALA A 1 96 ? 53.325 12.282 19.052 1.00 19.65 74 ALA A C 1
ATOM 652 O O . ALA A 1 96 ? 53.971 11.256 19.213 1.00 20.03 74 ALA A O 1
ATOM 654 N N . ILE A 1 97 ? 52.021 12.304 18.832 1.00 18.94 75 ILE A N 1
ATOM 655 C CA . ILE A 1 97 ? 51.210 11.084 18.765 1.00 19.30 75 ILE A CA 1
ATOM 656 C C . ILE A 1 97 ? 51.631 10.223 17.580 1.00 19.85 75 ILE A C 1
ATOM 657 O O . ILE A 1 97 ? 51.831 9.005 17.723 1.00 21.94 75 ILE A O 1
ATOM 662 N N . THR A 1 98 ? 51.716 10.802 16.396 1.00 19.38 76 THR A N 1
ATOM 663 C CA . THR A 1 98 ? 52.056 10.012 15.215 1.00 20.98 76 THR A CA 1
ATOM 664 C C . THR A 1 98 ? 53.490 9.477 15.275 1.00 20.95 76 THR A C 1
ATOM 665 O O . THR A 1 98 ? 53.783 8.372 14.818 1.00 22.71 76 THR A O 1
ATOM 669 N N . GLU A 1 99 ? 54.398 10.256 15.845 1.00 19.81 77 GLU A N 1
ATOM 670 C CA . GLU A 1 99 ? 55.770 9.801 16.059 1.00 21.03 77 GLU A CA 1
ATOM 671 C C . GLU A 1 99 ? 55.801 8.628 17.029 1.00 21.59 77 GLU A C 1
ATOM 672 O O . GLU A 1 99 ? 56.483 7.642 16.801 1.00 23.22 77 GLU A O 1
ATOM 678 N N . TYR A 1 100 ? 55.034 8.729 18.100 1.00 22.09 78 TYR A N 1
ATOM 679 C CA . TYR A 1 100 ? 54.879 7.628 19.059 1.00 22.33 78 TYR A CA 1
ATOM 680 C C . TYR A 1 100 ? 54.319 6.379 18.403 1.00 22.72 78 TYR A C 1
ATOM 681 O O . TYR A 1 100 ? 54.801 5.289 18.621 1.00 25.31 78 TYR A O 1
ATOM 690 N N . LEU A 1 101 ? 53.278 6.549 17.607 1.00 23.67 79 LEU A N 1
ATOM 691 C CA . LEU A 1 101 ? 52.688 5.412 16.899 1.00 23.78 79 LEU A CA 1
ATOM 692 C C . LEU A 1 101 ? 53.710 4.704 16.007 1.00 24.83 79 LEU A C 1
ATOM 693 O O . LEU A 1 101 ? 53.731 3.476 15.925 1.00 25.47 79 LEU A O 1
ATOM 698 N N . ASP A 1 102 ? 54.558 5.465 15.314 1.00 25.05 80 ASP A N 1
ATOM 699 C CA . ASP A 1 102 ? 55.530 4.882 14.403 1.00 24.89 80 ASP A CA 1
ATOM 700 C C . ASP A 1 102 ? 56.651 4.139 15.159 1.00 27.33 80 ASP A C 1
ATOM 701 O O . ASP A 1 102 ? 57.298 3.250 14.608 1.00 29.67 80 ASP A O 1
ATOM 706 N N . GLU A 1 103 ? 56.902 4.541 16.402 1.00 25.47 81 GLU A N 1
ATOM 707 C CA A GLU A 1 103 ? 57.881 3.866 17.272 0.49 27.50 81 GLU A CA 1
ATOM 708 C CA B GLU A 1 103 ? 57.888 3.861 17.258 0.51 27.36 81 GLU A CA 1
ATOM 709 C C . GLU A 1 103 ? 57.292 2.660 18.007 1.00 29.86 81 GLU A C 1
ATOM 710 O O . GLU A 1 103 ? 57.930 1.616 18.121 1.00 34.68 81 GLU A O 1
ATOM 721 N N . ARG A 1 104 ? 56.090 2.822 18.537 1.00 29.21 82 ARG A N 1
ATOM 722 C CA A ARG A 1 104 ? 55.419 1.772 19.316 0.45 29.27 82 ARG A CA 1
ATOM 723 C CA B ARG A 1 104 ? 55.425 1.765 19.317 0.55 30.81 82 ARG A CA 1
ATOM 724 C C . ARG A 1 104 ? 54.937 0.622 18.422 1.00 32.67 82 ARG A C 1
ATOM 725 O O . ARG A 1 104 ? 55.034 -0.557 18.782 1.00 37.21 82 ARG A O 1
ATOM 740 N N . PHE A 1 105 ? 54.378 0.981 17.278 1.00 29.90 83 PHE A N 1
ATOM 741 C CA . PHE A 1 105 ? 53.869 0.031 16.282 1.00 30.50 83 PHE A CA 1
ATOM 742 C C . PHE A 1 105 ? 54.722 0.146 15.043 1.00 31.52 83 PHE A C 1
ATOM 743 O O . PHE A 1 105 ? 54.364 0.813 14.056 1.00 30.59 83 PHE A O 1
ATOM 751 N N . ALA A 1 106 ? 55.898 -0.461 15.130 1.00 35.22 84 ALA A N 1
ATOM 752 C CA . ALA A 1 106 ? 56.974 -0.167 14.182 1.00 38.46 84 ALA A CA 1
ATOM 753 C C . ALA A 1 106 ? 56.962 -1.105 12.993 1.00 40.75 84 ALA A C 1
ATOM 754 O O . ALA A 1 106 ? 56.488 -2.253 13.084 1.00 40.41 84 ALA A O 1
ATOM 756 N N . PRO A 1 107 ? 57.493 -0.619 11.866 1.00 47.02 85 PRO A N 1
ATOM 757 C CA . PRO A 1 107 ? 57.795 -1.479 10.741 1.00 54.35 85 PRO A CA 1
ATOM 758 C C . PRO A 1 107 ? 58.839 -2.510 11.136 1.00 67.03 85 PRO A C 1
ATOM 759 O O . PRO A 1 107 ? 59.652 -2.232 12.020 1.00 60.65 85 PRO A O 1
ATOM 763 N N . PRO A 1 108 ? 58.831 -3.688 10.488 1.00 87.24 86 PRO A N 1
ATOM 764 C CA . PRO A 1 108 ? 57.981 -4.079 9.356 1.00 86.70 86 PRO A CA 1
ATOM 765 C C . PRO A 1 108 ? 56.576 -4.553 9.723 1.00 77.01 86 PRO A C 1
ATOM 766 O O . PRO A 1 108 ? 55.705 -4.604 8.850 1.00 75.05 86 PRO A O 1
ATOM 770 N N . GLU A 1 109 ? 56.362 -4.901 10.991 1.00 63.57 87 GLU A N 1
ATOM 771 C CA . GLU A 1 109 ? 55.064 -5.464 11.429 1.00 50.97 87 GLU A CA 1
ATOM 772 C C . GLU A 1 109 ? 53.873 -4.532 11.111 1.00 41.03 87 GLU A C 1
ATOM 773 O O . GLU A 1 109 ? 52.802 -4.992 10.656 1.00 43.53 87 GLU A O 1
ATOM 779 N N . TRP A 1 110 ? 54.053 -3.246 11.374 1.00 38.19 88 TRP A N 1
ATOM 780 C CA . TRP A 1 110 ? 53.059 -2.262 10.984 1.00 35.65 88 TRP A CA 1
ATOM 781 C C . TRP A 1 110 ? 53.643 -1.375 9.916 1.00 36.24 88 TRP A C 1
ATOM 782 O O . TRP A 1 110 ? 54.853 -1.212 9.849 1.00 40.89 88 TRP A O 1
ATOM 793 N N . GLU A 1 111 ? 52.792 -0.810 9.074 1.00 35.38 89 GLU A N 1
ATOM 794 C CA . GLU A 1 111 ? 53.239 0.126 8.031 1.00 35.97 89 GLU A CA 1
ATOM 795 C C . GLU A 1 111 ? 53.906 1.370 8.628 1.00 31.38 89 GLU A C 1
ATOM 796 O O . GLU A 1 111 ? 53.420 1.942 9.602 1.00 34.90 89 GLU A O 1
ATOM 802 N N . ARG A 1 112 ? 55.030 1.780 8.048 1.00 31.76 90 ARG A N 1
ATOM 803 C CA . ARG A 1 112 ? 55.695 3.030 8.481 1.00 30.69 90 ARG A CA 1
ATOM 804 C C . ARG A 1 112 ? 55.013 4.224 7.892 1.00 29.25 90 ARG A C 1
ATOM 805 O O . ARG A 1 112 ? 54.544 4.193 6.757 1.00 30.19 90 ARG A O 1
ATOM 813 N N . ILE A 1 113 ? 54.941 5.271 8.687 1.00 25.30 91 ILE A N 1
ATOM 814 C CA . ILE A 1 113 ? 54.308 6.504 8.255 1.00 23.12 91 ILE A CA 1
ATOM 815 C C . ILE A 1 113 ? 55.257 7.689 8.178 1.00 22.82 91 ILE A C 1
ATOM 816 O O . 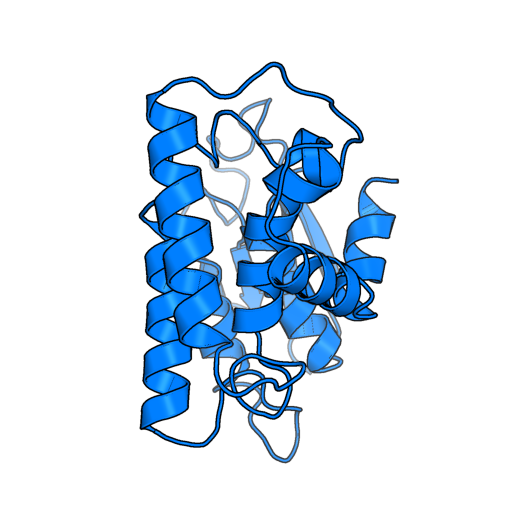ILE A 1 113 ? 54.864 8.770 7.716 1.00 23.38 91 ILE A O 1
ATOM 821 N N . TYR A 1 114 ? 56.511 7.496 8.609 1.00 22.93 92 TYR A N 1
ATOM 822 C CA . TYR A 1 114 ? 57.591 8.458 8.410 1.00 23.66 92 TYR A CA 1
ATOM 823 C C . TYR A 1 114 ? 58.616 7.817 7.494 1.00 24.78 92 TYR A C 1
ATOM 824 O O . TYR A 1 114 ? 58.838 6.613 7.576 1.00 27.15 92 TYR A O 1
ATOM 833 N N . PRO A 1 115 ? 59.302 8.619 6.671 1.00 24.32 93 PRO A N 1
ATOM 834 C CA . PRO A 1 115 ? 60.368 8.080 5.808 1.00 25.55 93 PRO A CA 1
ATOM 835 C C . PRO A 1 115 ? 61.453 7.339 6.604 1.00 28.57 93 PRO A C 1
ATOM 836 O O . PRO A 1 115 ? 61.772 7.727 7.719 1.00 26.69 93 PRO A O 1
ATOM 840 N N . HIS A 1 116 ? 62.008 6.292 6.007 1.00 30.57 94 HIS A N 1
ATOM 841 C CA . HIS A 1 116 ? 63.095 5.546 6.612 1.00 32.73 94 HIS A CA 1
ATOM 842 C C . HIS A 1 116 ? 64.423 6.327 6.516 1.00 31.18 94 HIS A C 1
ATOM 843 O O . HIS A 1 116 ? 65.288 6.230 7.396 1.00 33.12 94 HIS A O 1
ATOM 850 N N . ASP A 1 117 ? 64.580 7.083 5.443 1.00 30.62 95 ASP A N 1
ATOM 851 C CA . ASP A 1 117 ? 65.814 7.850 5.220 1.00 30.68 95 ASP A CA 1
ATOM 852 C C . ASP A 1 117 ? 65.893 8.984 6.246 1.00 27.21 95 ASP A C 1
ATOM 853 O O . ASP A 1 117 ? 64.933 9.709 6.472 1.00 28.29 95 ASP A O 1
ATOM 858 N N . LEU A 1 118 ? 67.056 9.124 6.852 1.00 28.39 96 LEU A N 1
ATOM 859 C CA . LEU A 1 118 ? 67.324 10.110 7.894 1.00 27.62 96 LEU A CA 1
ATOM 860 C C . LEU A 1 118 ? 66.943 11.542 7.485 1.00 26.14 96 LEU A C 1
ATOM 861 O O . LEU A 1 118 ? 66.265 12.240 8.219 1.00 26.29 96 LEU A O 1
ATOM 866 N N . GLN A 1 119 ? 67.408 11.959 6.321 1.00 25.47 97 GLN A N 1
ATOM 867 C CA . GLN A 1 119 ? 67.152 13.306 5.824 1.00 25.43 97 GLN A CA 1
ATOM 868 C C . GLN A 1 119 ? 65.712 13.536 5.394 1.00 24.48 97 GLN A C 1
ATOM 869 O O . GLN A 1 119 ? 65.146 14.578 5.674 1.00 25.30 97 GLN A O 1
ATOM 875 N N . LYS A 1 120 ? 65.114 12.569 4.711 1.00 24.39 98 LYS A N 1
ATOM 876 C CA . LYS A 1 120 ? 63.710 12.673 4.340 1.00 24.42 98 LYS A CA 1
ATOM 877 C C . LYS A 1 120 ? 62.829 12.707 5.578 1.00 23.99 98 LYS A C 1
ATOM 878 O O . LYS A 1 120 ? 61.846 13.441 5.623 1.00 22.84 98 LYS A O 1
ATOM 884 N N . ARG A 1 121 ? 63.168 11.928 6.598 1.00 23.97 99 ARG A N 1
ATOM 885 C CA . ARG A 1 121 ? 62.417 11.945 7.851 1.00 23.10 99 ARG A CA 1
ATOM 886 C C . ARG A 1 121 ? 62.528 13.322 8.518 1.00 22.16 99 ARG A C 1
ATOM 887 O O . ARG A 1 121 ? 61.540 13.865 9.024 1.00 21.62 99 ARG A O 1
ATOM 895 N N . ALA A 1 122 ? 63.735 13.883 8.526 1.00 23.50 100 ALA A N 1
ATOM 896 C CA . ALA A 1 122 ? 63.933 15.231 9.062 1.00 21.79 100 ALA A CA 1
ATOM 897 C C . ALA A 1 122 ? 63.089 16.255 8.297 1.00 21.55 100 ALA A C 1
ATOM 898 O O . ALA A 1 122 ? 62.444 17.131 8.899 1.00 21.17 100 ALA A O 1
ATOM 900 N N . ARG A 1 123 ? 63.038 16.125 6.982 1.00 21.21 101 ARG A N 1
ATOM 901 C CA . ARG A 1 123 ? 62.183 17.024 6.149 1.00 21.58 101 ARG A CA 1
ATOM 902 C C . ARG A 1 123 ? 60.696 16.837 6.466 1.00 19.87 101 ARG A C 1
ATOM 903 O O . ARG A 1 123 ? 59.935 17.808 6.530 1.00 20.94 101 ARG A O 1
ATOM 911 N N . ALA A 1 124 ? 60.274 15.596 6.667 1.00 20.30 102 ALA A N 1
ATOM 912 C CA . ALA A 1 124 ? 58.894 15.316 7.080 1.00 19.40 102 ALA A CA 1
ATOM 913 C C . ALA A 1 124 ? 58.581 16.025 8.387 1.00 19.15 102 ALA A C 1
ATOM 914 O O . ALA A 1 124 ? 57.509 16.650 8.556 1.00 20.10 102 ALA A O 1
ATOM 916 N N . ARG A 1 125 ? 59.496 15.939 9.346 1.00 19.50 103 ARG A N 1
ATOM 917 C CA . ARG A 1 125 ? 59.321 16.644 10.627 1.00 19.59 103 ARG A CA 1
ATOM 918 C C . ARG A 1 125 ? 59.283 18.160 10.454 1.00 18.58 103 ARG A C 1
ATOM 919 O O . ARG A 1 125 ? 58.493 18.869 11.110 1.00 18.59 103 ARG A O 1
ATOM 927 N N . GLN A 1 126 ? 60.128 18.669 9.581 1.00 19.08 104 GLN A N 1
ATOM 928 C CA . GLN A 1 126 ? 60.142 20.104 9.254 1.00 18.12 104 GLN A CA 1
ATOM 929 C C . GLN A 1 126 ? 58.771 20.529 8.764 1.00 18.11 104 GLN A C 1
ATOM 930 O O . GLN A 1 126 ? 58.199 21.516 9.232 1.00 18.38 104 GLN A O 1
ATOM 936 N N . ILE A 1 127 ? 58.233 19.808 7.797 1.00 18.58 105 ILE A N 1
ATOM 937 C CA . ILE A 1 127 ? 56.925 20.144 7.227 1.00 19.47 105 ILE A CA 1
ATOM 938 C C . ILE A 1 127 ? 55.857 20.141 8.326 1.00 17.26 105 ILE A C 1
ATOM 939 O O . ILE A 1 127 ? 55.073 21.058 8.440 1.00 18.91 105 ILE A O 1
ATOM 944 N N . GLN A 1 128 ? 55.804 19.059 9.110 1.00 17.74 106 GLN A N 1
ATOM 945 C CA . GLN A 1 128 ? 54.799 18.984 10.155 1.00 17.46 106 GLN A CA 1
ATOM 946 C C . GLN A 1 128 ? 54.879 20.132 11.133 1.00 17.37 106 GLN A C 1
ATOM 947 O O . GLN A 1 128 ? 53.866 20.743 11.495 1.00 17.84 106 GLN A O 1
ATOM 953 N N . ALA A 1 129 ? 56.078 20.456 11.581 1.00 17.14 107 ALA A N 1
ATOM 954 C CA . ALA A 1 129 ? 56.272 21.496 12.575 1.00 16.77 107 ALA A CA 1
ATOM 955 C C . ALA A 1 129 ? 55.988 22.889 11.997 1.00 16.05 107 ALA A C 1
ATOM 956 O O . ALA A 1 129 ? 55.409 23.750 12.666 1.00 16.95 107 ALA A O 1
ATOM 958 N N . TRP A 1 130 ? 56.367 23.090 10.757 1.00 17.10 108 TRP A N 1
ATOM 959 C CA . TRP A 1 130 ? 56.121 24.329 10.041 1.00 17.06 108 TRP A CA 1
ATOM 960 C C . TRP A 1 130 ? 54.605 24.596 9.901 1.00 17.16 108 TRP A C 1
ATOM 961 O O . TRP A 1 130 ? 54.096 25.669 10.253 1.00 18.63 108 TRP A O 1
ATOM 972 N N . LEU A 1 131 ? 53.871 23.609 9.421 1.00 17.28 109 LEU A N 1
ATOM 973 C CA . LEU A 1 131 ? 52.427 23.769 9.211 1.00 17.76 109 LEU A CA 1
ATOM 974 C C . LEU A 1 131 ? 51.700 24.081 10.514 1.00 16.82 109 LEU A C 1
ATOM 975 O O . LEU A 1 131 ? 50.664 24.763 10.504 1.00 18.72 109 LEU A O 1
ATOM 980 N N . ARG A 1 132 ? 52.197 23.529 11.615 1.00 17.81 110 ARG A N 1
ATOM 981 C CA . ARG A 1 132 ? 51.608 23.730 12.924 1.00 17.75 110 ARG A CA 1
ATOM 982 C C . ARG A 1 132 ? 51.920 25.077 13.581 1.00 18.31 110 ARG A C 1
ATOM 983 O O . ARG A 1 132 ? 51.298 25.430 14.575 1.00 18.93 110 ARG A O 1
ATOM 991 N N . SER A 1 133 ? 52.895 25.798 13.050 1.00 17.81 111 SER A N 1
ATOM 992 C CA . SER A 1 133 ? 53.415 27.011 13.674 1.00 18.08 111 SER A CA 1
ATOM 993 C C . SER A 1 133 ? 53.593 28.177 12.736 1.00 18.48 111 SER A C 1
ATOM 994 O O . SER A 1 133 ? 54.315 29.114 13.063 1.00 21.50 111 SER A O 1
ATOM 997 N N . ASP A 1 134 ? 52.992 28.130 11.580 1.00 18.73 112 ASP A N 1
ATOM 998 C CA . ASP A 1 134 ? 53.073 29.209 10.600 1.00 18.99 112 ASP A CA 1
ATOM 999 C C . ASP A 1 134 ? 51.741 29.263 9.840 1.00 18.93 112 ASP A C 1
ATOM 1000 O O . ASP A 1 134 ? 50.843 28.444 10.092 1.00 18.80 112 ASP A O 1
ATOM 1005 N N . LEU A 1 135 ? 51.608 30.227 8.945 1.00 18.56 113 LEU A N 1
ATOM 1006 C CA . LEU A 1 135 ? 50.464 30.318 8.054 1.00 20.01 113 LEU A CA 1
ATOM 1007 C C . LEU A 1 135 ? 49.175 30.550 8.822 1.00 18.04 113 LEU A C 1
ATOM 1008 O O . LEU A 1 135 ? 48.083 30.150 8.370 1.00 18.84 113 LEU A O 1
ATOM 1013 N N . MET A 1 136 ? 49.263 31.228 9.960 1.00 19.18 114 MET A N 1
ATOM 1014 C CA . MET A 1 136 ? 48.052 31.502 10.742 1.00 20.12 114 MET A CA 1
ATOM 1015 C C . MET A 1 136 ? 46.936 32.204 9.946 1.00 18.65 114 MET A C 1
ATOM 1016 O O . MET A 1 136 ? 45.763 31.834 10.092 1.00 19.99 114 MET A O 1
ATOM 1021 N N . PRO A 1 137 ? 47.279 33.164 9.053 1.00 20.03 115 PRO A N 1
ATOM 1022 C CA . PRO A 1 137 ? 46.196 33.770 8.271 1.00 20.42 115 PRO A CA 1
ATOM 1023 C C . PRO A 1 137 ? 45.409 32.757 7.439 1.00 19.63 115 PRO A C 1
ATOM 1024 O O . PRO A 1 137 ? 44.187 32.925 7.264 1.00 21.23 115 PRO A O 1
ATOM 1028 N N . ILE A 1 138 ? 46.068 31.731 6.877 1.00 19.88 116 ILE A N 1
ATOM 1029 C CA A ILE A 1 138 ? 45.351 30.712 6.111 0.41 20.10 116 ILE A CA 1
ATOM 1030 C CA B ILE A 1 138 ? 45.349 30.711 6.112 0.59 18.86 116 ILE A CA 1
ATOM 1031 C C . ILE A 1 138 ? 44.502 29.871 7.058 1.00 19.89 116 ILE A C 1
ATOM 1032 O O . ILE A 1 138 ? 43.359 29.535 6.773 1.00 20.61 116 ILE A O 1
ATOM 1041 N N . ARG A 1 139 ? 45.066 29.501 8.188 1.00 19.18 117 ARG A N 1
ATOM 1042 C CA . ARG A 1 139 ? 44.336 28.682 9.148 1.00 20.18 117 ARG A CA 1
ATOM 1043 C C . ARG A 1 139 ? 43.084 29.382 9.680 1.00 20.62 117 ARG A C 1
ATOM 1044 O O . ARG A 1 139 ? 42.073 28.733 9.949 1.00 23.05 117 ARG A O 1
ATOM 1052 N N . GLU A 1 140 ? 43.145 30.715 9.788 1.00 20.50 118 GLU A N 1
ATOM 1053 C CA . GLU A 1 140 ? 42.019 31.505 10.277 1.00 21.38 118 GLU A CA 1
ATOM 1054 C C . GLU A 1 140 ? 41.010 31.871 9.182 1.00 20.57 118 GLU A C 1
ATOM 1055 O O . GLU A 1 140 ? 39.784 31.797 9.406 1.00 24.56 118 GLU A O 1
ATOM 1061 N N . GLU A 1 141 ? 41.512 32.300 8.028 1.00 20.28 119 GLU A N 1
ATOM 1062 C CA . GLU A 1 141 ? 40.658 32.765 6.928 1.00 20.23 119 GLU A CA 1
ATOM 1063 C C . GLU A 1 141 ? 40.156 31.638 6.038 1.00 19.86 119 GLU A C 1
ATOM 1064 O O . GLU A 1 141 ? 39.220 31.822 5.245 1.00 21.88 119 GLU A O 1
ATOM 1070 N N . ARG A 1 142 ? 40.752 30.463 6.185 1.00 20.67 120 ARG A N 1
ATOM 1071 C CA . ARG A 1 142 ? 40.381 29.245 5.453 1.00 19.81 120 ARG A CA 1
ATOM 1072 C C . ARG A 1 142 ? 40.362 28.094 6.461 1.00 20.11 120 ARG A C 1
ATOM 1073 O O . ARG A 1 142 ? 41.144 27.133 6.356 1.00 20.01 120 ARG A O 1
ATOM 1081 N N . SER A 1 1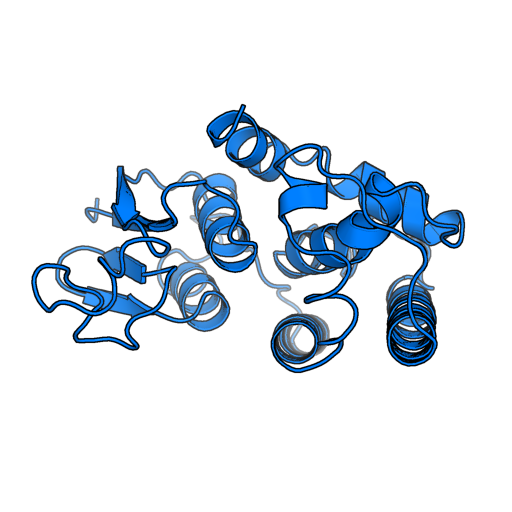43 ? 39.493 28.198 7.449 1.00 21.20 121 SER A N 1
ATOM 1082 C CA . SER A 1 143 ? 39.399 27.185 8.484 1.00 21.25 121 SER A CA 1
ATOM 1083 C C . SER A 1 143 ? 38.959 25.842 7.901 1.00 20.07 121 SER A C 1
ATOM 1084 O O . SER A 1 143 ? 38.478 25.765 6.756 1.00 21.41 121 SER A O 1
ATOM 1087 N N . THR A 1 144 ? 39.055 24.798 8.709 1.00 19.52 122 THR A N 1
ATOM 1088 C CA . THR A 1 144 ? 38.632 23.510 8.235 1.00 19.65 122 THR A CA 1
ATOM 1089 C C . THR A 1 144 ? 37.120 23.346 8.054 1.00 20.15 122 THR A C 1
ATOM 1090 O O . THR A 1 144 ? 36.666 22.331 7.541 1.00 22.28 122 THR A O 1
ATOM 1094 N N . ALA A 1 145 ? 36.337 24.349 8.427 1.00 21.81 123 ALA A N 1
ATOM 1095 C CA . ALA A 1 145 ? 34.935 24.390 7.975 1.00 22.33 123 ALA A CA 1
ATOM 1096 C C . ALA A 1 145 ? 34.850 24.405 6.449 1.00 21.87 123 ALA A C 1
ATOM 1097 O O . ALA A 1 145 ? 33.882 23.908 5.883 1.00 23.56 123 ALA A O 1
ATOM 1099 N N . VAL A 1 146 ? 35.836 25.000 5.772 1.00 21.31 124 VAL A N 1
ATOM 1100 C CA . VAL A 1 146 ? 35.899 24.939 4.332 1.00 21.59 124 VAL A CA 1
ATOM 1101 C C . VAL A 1 146 ? 36.195 23.503 3.885 1.00 21.58 124 VAL A C 1
ATOM 1102 O O . VAL A 1 146 ? 35.606 22.991 2.954 1.00 24.80 124 VAL A O 1
ATOM 1106 N N . VAL A 1 147 ? 37.151 22.872 4.558 1.00 21.67 125 VAL A N 1
ATOM 1107 C CA . VAL A 1 147 ? 37.645 21.556 4.151 1.00 22.95 125 VAL A CA 1
ATOM 1108 C C . VAL A 1 147 ? 36.625 20.444 4.414 1.00 22.46 125 VAL A C 1
ATOM 1109 O O . VAL A 1 147 ? 36.352 19.636 3.520 1.00 25.38 125 VAL A O 1
ATOM 1113 N N . PHE A 1 148 ? 36.049 20.416 5.596 1.00 21.92 126 PHE A N 1
ATOM 1114 C CA . PHE A 1 148 ? 35.174 19.331 6.032 1.00 21.92 126 PHE A CA 1
ATOM 1115 C C . PHE A 1 148 ? 33.689 19.720 6.132 1.00 25.90 126 PHE A C 1
ATOM 1116 O O . PHE A 1 148 ? 32.821 18.833 6.247 1.00 29.16 126 PHE A O 1
ATOM 1124 N N . GLY A 1 149 ? 33.409 21.011 6.140 1.00 24.67 127 GLY A N 1
ATOM 1125 C CA . GLY A 1 149 ? 32.064 21.495 6.386 1.00 26.18 127 GLY A CA 1
ATOM 1126 C C . GLY A 1 149 ? 31.373 22.199 5.250 1.00 30.64 127 GLY A C 1
ATOM 1127 O O . GLY A 1 149 ? 30.293 22.776 5.438 1.00 37.61 127 GLY A O 1
ATOM 1128 N N . GLY A 1 150 ? 31.959 22.130 4.064 1.00 31.47 128 GLY A N 1
ATOM 1129 C CA . GLY A 1 150 ? 31.363 22.835 2.913 1.00 38.05 128 GLY A CA 1
ATOM 1130 C C . GLY A 1 150 ? 31.226 24.363 2.984 1.00 36.03 128 GLY A C 1
ATOM 1131 O O . GLY A 1 150 ? 30.511 24.960 2.177 1.00 39.59 128 GLY A O 1
ATOM 1132 N N . ALA A 1 151 ? 31.926 25.001 3.924 1.00 31.30 129 ALA A N 1
ATOM 1133 C CA . ALA A 1 151 ? 31.841 26.470 4.064 1.00 30.47 129 ALA A CA 1
ATOM 1134 C C . ALA A 1 151 ? 32.579 27.144 2.923 1.00 29.01 129 ALA A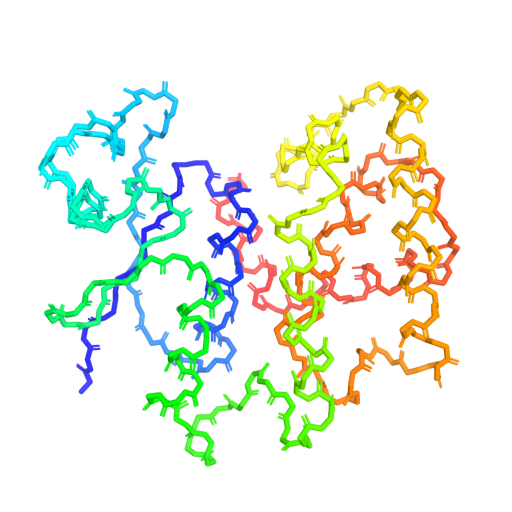 C 1
ATOM 1135 O O . ALA A 1 151 ? 33.542 26.588 2.368 1.00 30.32 129 ALA A O 1
ATOM 1137 N N . LYS A 1 152 ? 32.143 28.349 2.598 1.00 29.69 130 LYS A N 1
ATOM 1138 C CA . LYS A 1 152 ? 32.831 29.195 1.608 1.00 28.11 130 LYS A CA 1
ATOM 1139 C C . LYS A 1 152 ? 33.194 30.511 2.247 1.00 28.75 130 LYS A C 1
ATOM 1140 O O . LYS A 1 152 ? 32.378 31.114 2.969 1.00 33.17 130 LYS A O 1
ATOM 1146 N N . MET A 1 153 ? 34.420 30.940 2.008 1.00 26.28 131 MET A N 1
ATOM 1147 C CA . MET A 1 153 ? 34.980 32.124 2.641 1.00 25.65 131 MET A CA 1
ATOM 1148 C C . MET A 1 153 ? 35.280 33.199 1.617 1.00 27.39 131 MET A C 1
ATOM 1149 O O . MET A 1 153 ? 35.550 32.889 0.435 1.00 26.87 131 MET A O 1
ATOM 1154 N N . PRO A 1 154 ? 35.269 34.463 2.064 1.00 26.38 132 PRO A N 1
ATOM 1155 C CA . PRO A 1 154 ? 35.529 35.582 1.176 1.00 27.13 132 PRO A CA 1
ATOM 1156 C C . PRO A 1 154 ? 37.010 35.680 0.783 1.00 24.60 132 PRO A C 1
ATOM 1157 O O . PRO A 1 154 ? 37.834 34.918 1.286 1.00 25.07 132 PRO A O 1
ATOM 1161 N N . ASP A 1 155 ? 37.334 36.618 -0.089 1.00 25.84 133 ASP A N 1
ATOM 1162 C CA . ASP A 1 155 ? 38.705 36.796 -0.571 1.00 27.58 133 ASP A CA 1
ATOM 1163 C C . ASP A 1 155 ? 39.678 36.869 0.598 1.00 25.13 133 ASP A C 1
ATOM 1164 O O . ASP A 1 155 ? 39.381 37.464 1.648 1.00 26.01 133 ASP A O 1
ATOM 1169 N N . LEU A 1 156 ? 40.868 36.319 0.403 1.00 23.75 134 LEU A N 1
ATOM 1170 C CA . LEU A 1 156 ? 41.941 36.458 1.371 1.00 22.35 134 LEU A CA 1
ATOM 1171 C C . LEU A 1 156 ? 42.279 37.922 1.592 1.00 22.87 134 LEU A C 1
ATOM 1172 O O . LEU A 1 156 ? 42.315 38.711 0.637 1.00 25.29 134 LEU A O 1
ATOM 1177 N N . SER A 1 157 ? 42.582 38.263 2.834 1.00 22.90 135 SER A N 1
ATOM 1178 C CA . SER A 1 157 ? 43.249 39.522 3.152 1.00 23.71 135 SER A CA 1
ATOM 1179 C C . SER A 1 157 ? 44.638 39.553 2.543 1.00 22.62 135 SER A C 1
ATOM 1180 O O . SER A 1 157 ? 45.158 38.531 2.086 1.00 22.29 135 SER A O 1
ATOM 1183 N N . GLU A 1 158 ? 45.300 40.705 2.555 1.00 23.19 136 GLU A N 1
ATOM 1184 C CA . GLU A 1 158 ? 46.697 40.740 2.111 1.00 22.36 136 GLU A CA 1
ATOM 1185 C C . GLU A 1 158 ? 47.554 39.803 2.982 1.00 22.90 136 GLU A C 1
ATOM 1186 O O . GLU A 1 158 ? 48.409 39.092 2.456 1.00 21.42 136 GLU A O 1
ATOM 1192 N N . ALA A 1 159 ? 47.324 39.776 4.288 1.00 22.09 137 ALA A N 1
ATOM 1193 C CA . ALA A 1 159 ? 48.053 38.849 5.162 1.00 22.97 137 ALA A CA 1
ATOM 1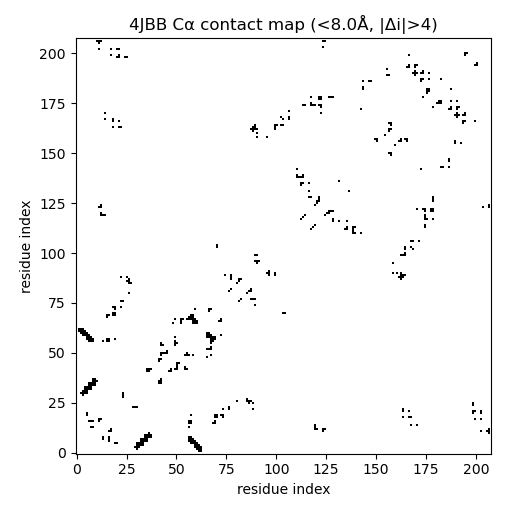194 C C . ALA A 1 159 ? 47.814 37.411 4.704 1.00 21.41 137 ALA A C 1
ATOM 1195 O O . ALA A 1 159 ? 48.750 36.590 4.657 1.00 21.51 137 ALA A O 1
ATOM 1197 N N . GLY A 1 160 ? 46.578 37.099 4.366 1.00 21.08 138 GLY A N 1
ATOM 1198 C CA . GLY A 1 160 ? 46.234 35.778 3.829 1.00 21.30 138 GLY A CA 1
ATOM 1199 C C . GLY A 1 160 ? 46.954 35.479 2.516 1.00 21.91 138 GLY A C 1
ATOM 1200 O O . GLY A 1 160 ? 47.477 34.378 2.306 1.00 20.72 138 GLY A O 1
ATOM 1201 N N . ARG A 1 161 ? 47.014 36.455 1.620 1.00 20.15 139 ARG A N 1
ATOM 1202 C CA . ARG A 1 161 ? 47.749 36.288 0.370 1.00 20.84 139 ARG A CA 1
ATOM 1203 C C . ARG A 1 161 ? 49.224 36.007 0.606 1.00 21.23 139 ARG A C 1
ATOM 1204 O O . ARG A 1 161 ? 49.838 35.216 -0.108 1.00 21.46 139 ARG A O 1
ATOM 1212 N N . GLN A 1 162 ? 49.811 36.697 1.572 1.00 20.97 140 GLN A N 1
ATOM 1213 C CA . GLN A 1 162 ? 51.227 36.500 1.903 1.00 20.73 140 GLN A CA 1
ATOM 1214 C C . GLN A 1 162 ? 51.472 35.077 2.356 1.00 18.66 140 GLN A C 1
ATOM 1215 O O . GLN A 1 162 ? 52.441 34.428 1.937 1.00 20.44 140 GLN A O 1
ATOM 1221 N N . SER A 1 163 ? 50.586 34.573 3.227 1.00 19.17 141 SER A N 1
ATOM 1222 C CA . SER A 1 163 ? 50.713 33.214 3.692 1.00 18.96 141 SER A CA 1
ATOM 1223 C C . SER A 1 163 ? 50.506 32.210 2.554 1.00 19.52 141 SER A C 1
ATOM 1224 O O . SER A 1 163 ? 51.236 31.217 2.443 1.00 21.20 141 SER A O 1
ATOM 1227 N N . ALA A 1 164 ? 49.514 32.461 1.704 1.00 20.51 142 ALA A N 1
ATOM 1228 C CA . ALA A 1 164 ? 49.281 31.609 0.542 1.00 21.26 142 ALA A CA 1
ATOM 1229 C C . ALA A 1 164 ? 50.492 31.532 -0.377 1.00 21.79 142 ALA A C 1
ATOM 1230 O O . ALA A 1 164 ? 50.881 30.457 -0.824 1.00 20.96 142 ALA A O 1
ATOM 1232 N N . GLU A 1 165 ? 51.117 32.683 -0.633 1.00 21.20 143 GLU A N 1
ATOM 1233 C CA . GLU A 1 165 ? 52.267 32.702 -1.510 1.00 22.57 143 GLU A CA 1
ATOM 1234 C C . GLU A 1 165 ? 53.409 31.885 -0.911 1.00 22.43 143 GLU A C 1
ATOM 1235 O O . GLU A 1 165 ? 54.091 31.144 -1.616 1.00 23.20 143 GLU A O 1
ATOM 1241 N N . LYS A 1 166 ? 53.618 32.012 0.388 1.00 21.60 144 LYS A N 1
ATOM 1242 C CA . LYS A 1 166 ? 54.670 31.250 1.043 1.00 21.88 144 LYS A CA 1
ATOM 1243 C C . LYS A 1 166 ? 54.379 29.752 0.967 1.00 21.55 144 LYS A C 1
ATOM 1244 O O . LYS A 1 166 ? 55.253 28.933 0.684 1.00 21.60 144 LYS A O 1
ATOM 1250 N N . LEU A 1 167 ? 53.133 29.391 1.230 1.00 20.69 145 LEU A N 1
ATOM 1251 C CA . LEU A 1 167 ? 52.705 28.002 1.114 1.00 20.38 145 LEU A CA 1
ATOM 1252 C C . LEU A 1 167 ? 52.980 27.450 -0.294 1.00 20.08 145 LEU A C 1
ATOM 1253 O O . LEU A 1 167 ? 53.545 26.361 -0.447 1.00 20.68 145 LEU A O 1
ATOM 1258 N N . PHE A 1 168 ? 52.548 28.171 -1.302 1.00 20.34 146 PHE A N 1
ATOM 1259 C CA . PHE A 1 168 ? 52.733 27.768 -2.673 1.00 22.26 146 PHE A CA 1
ATOM 1260 C C . PHE A 1 168 ? 54.198 27.561 -3.020 1.00 22.39 146 PHE A C 1
ATOM 1261 O O . PHE A 1 168 ? 54.591 26.566 -3.616 1.00 23.18 146 PHE A O 1
ATOM 1269 N N . ALA A 1 169 ? 55.000 28.552 -2.671 1.00 22.29 147 ALA A N 1
ATOM 1270 C CA . ALA A 1 169 ? 56.410 28.513 -3.026 1.00 22.99 147 ALA A CA 1
ATOM 1271 C C . ALA A 1 169 ? 57.099 27.349 -2.336 1.00 22.59 147 ALA A C 1
ATOM 1272 O O . ALA A 1 169 ? 57.932 26.655 -2.915 1.00 25.78 147 ALA A O 1
ATOM 1274 N N . THR A 1 170 ? 56.747 27.121 -1.078 1.00 22.56 148 THR A N 1
ATOM 1275 C CA . THR A 1 170 ? 57.364 26.085 -0.275 1.00 21.45 148 THR A CA 1
ATOM 1276 C C . THR A 1 170 ? 56.979 24.684 -0.799 1.00 22.62 148 THR A C 1
ATOM 1277 O O . THR A 1 170 ? 57.828 23.803 -0.999 1.00 23.65 148 THR A O 1
ATOM 1281 N N . ALA A 1 171 ? 55.690 24.503 -1.036 1.00 21.75 149 ALA A N 1
ATOM 1282 C CA . ALA A 1 171 ? 55.189 23.234 -1.557 1.00 21.22 149 ALA A CA 1
ATOM 1283 C C . ALA A 1 171 ? 55.774 22.927 -2.926 1.00 22.77 149 ALA A C 1
ATOM 1284 O O . ALA A 1 171 ? 56.139 21.802 -3.233 1.00 23.37 149 ALA A O 1
ATOM 1286 N N . THR A 1 172 ? 55.896 23.953 -3.753 1.00 22.64 150 THR A N 1
ATOM 1287 C CA . THR A 1 172 ? 56.490 23.785 -5.071 1.00 25.11 150 THR A CA 1
ATOM 1288 C C . THR A 1 172 ? 57.933 23.285 -4.985 1.00 24.57 150 THR A C 1
ATOM 1289 O O . THR A 1 172 ? 58.338 22.346 -5.689 1.00 27.25 150 THR A O 1
ATOM 1293 N N . MET A 1 173 ? 58.711 23.874 -4.076 1.00 26.14 151 MET A N 1
ATOM 1294 C CA . MET A 1 173 ? 60.121 23.413 -3.870 1.00 28.08 151 MET A CA 1
ATOM 1295 C C . MET A 1 173 ? 60.150 21.956 -3.403 1.00 26.28 151 MET A C 1
ATOM 1296 O O . MET A 1 173 ? 60.963 21.162 -3.866 1.00 28.81 151 MET A O 1
ATOM 1301 N N . LEU A 1 174 ? 59.264 21.610 -2.478 1.00 24.60 152 LEU A N 1
ATOM 1302 C CA . LEU A 1 174 ? 59.241 20.263 -1.902 1.00 25.62 152 LEU A CA 1
ATOM 1303 C C . LEU A 1 174 ? 58.871 19.219 -2.939 1.00 25.37 152 LEU A C 1
ATOM 1304 O O . LEU A 1 174 ? 59.315 18.067 -2.855 1.00 29.69 152 LEU A O 1
ATOM 1309 N N . LEU A 1 175 ? 58.057 19.623 -3.907 1.00 24.65 153 LEU A N 1
ATOM 1310 C CA . LEU A 1 175 ? 57.512 18.705 -4.894 1.00 25.89 153 LEU A CA 1
ATOM 1311 C C . LEU A 1 175 ? 58.199 18.789 -6.265 1.00 30.37 153 LEU A C 1
ATOM 1312 O O . LEU A 1 175 ? 57.759 18.167 -7.242 1.00 30.55 153 LEU A O 1
ATOM 1317 N N . ALA A 1 176 ? 59.317 19.511 -6.321 1.00 30.57 154 ALA A N 1
ATOM 1318 C CA . ALA A 1 176 ? 60.013 19.764 -7.581 1.00 31.79 154 ALA A CA 1
ATOM 1319 C C . ALA A 1 176 ? 60.541 18.503 -8.269 1.00 34.27 154 ALA A C 1
ATOM 1320 O O . ALA A 1 176 ? 60.778 18.506 -9.480 1.00 39.63 154 ALA A O 1
ATOM 1322 N N . HIS A 1 177 ? 60.716 17.434 -7.484 1.00 34.44 155 HIS A N 1
ATOM 1323 C CA . HIS A 1 177 ? 61.125 16.132 -8.016 1.00 36.32 155 HIS A CA 1
ATOM 1324 C C . HIS A 1 177 ? 60.108 15.485 -8.979 1.00 36.74 155 HIS A C 1
ATOM 1325 O O . HIS A 1 177 ? 60.455 14.566 -9.734 1.00 39.56 155 HIS A O 1
ATOM 1332 N N . GLY A 1 178 ? 58.868 15.977 -8.955 1.00 34.51 156 GLY A N 1
ATOM 1333 C CA . GLY A 1 178 ? 57.840 15.561 -9.927 1.00 36.37 156 GLY A CA 1
ATOM 1334 C C . GLY A 1 178 ? 57.056 14.324 -9.519 1.00 34.11 156 GLY A C 1
ATOM 1335 O O . GLY A 1 178 ? 56.200 13.862 -10.254 1.00 38.77 156 GLY A O 1
ATOM 1336 N N . GLY A 1 179 ? 57.353 13.803 -8.338 1.00 33.39 157 GLY A N 1
ATOM 1337 C CA . GLY A 1 179 ? 56.702 12.606 -7.811 1.00 31.79 157 GLY A CA 1
ATOM 1338 C C . GLY A 1 179 ? 55.328 12.896 -7.221 1.00 30.70 157 GLY A C 1
ATOM 1339 O O . GLY A 1 179 ? 54.995 14.044 -6.913 1.00 31.67 157 GLY A O 1
ATOM 1340 N N . GLN A 1 180 ? 54.544 11.831 -7.032 1.00 28.73 158 GLN A N 1
ATOM 1341 C CA . GLN A 1 180 ? 53.189 11.951 -6.472 1.00 29.34 158 GLN A CA 1
ATOM 1342 C C . GLN A 1 180 ? 53.158 12.304 -5.000 1.00 25.80 158 GLN A C 1
ATOM 1343 O O . GLN A 1 180 ? 52.218 12.968 -4.550 1.00 25.89 158 GLN A O 1
ATOM 1349 N N . ASN A 1 181 ? 54.153 11.830 -4.253 1.00 25.61 159 ASN A N 1
ATOM 1350 C CA . ASN A 1 181 ? 54.247 12.030 -2.809 1.00 23.21 159 ASN A CA 1
ATOM 1351 C C . ASN A 1 181 ? 55.524 12.813 -2.470 1.00 23.25 159 ASN A C 1
ATOM 1352 O O . ASN A 1 181 ? 56.470 12.829 -3.250 1.00 26.19 159 ASN A O 1
ATOM 1357 N N . LEU A 1 182 ? 55.530 13.443 -1.314 1.00 21.66 160 LEU A N 1
ATOM 1358 C CA . LEU A 1 182 ? 56.692 14.243 -0.873 1.00 22.20 160 LEU A CA 1
ATOM 1359 C C . LEU A 1 182 ? 58.010 13.472 -0.888 1.00 25.12 160 LEU A C 1
ATOM 1360 O O . LEU A 1 182 ? 59.029 13.977 -1.366 1.00 25.70 160 LEU A O 1
ATOM 1365 N N . PHE A 1 183 ? 57.985 12.261 -0.365 1.00 24.14 161 PHE A N 1
ATOM 1366 C CA . PHE A 1 183 ? 59.230 11.504 -0.099 1.00 24.99 161 PHE A CA 1
ATOM 1367 C C . PHE A 1 183 ? 59.289 10.131 -0.751 1.00 28.72 161 PHE A C 1
ATOM 1368 O O . PHE A 1 183 ? 59.935 9.222 -0.245 1.00 32.49 161 PHE A O 1
ATOM 1376 N N . GLY A 1 184 ? 58.637 9.992 -1.892 1.00 27.22 162 GLY A N 1
ATOM 1377 C CA . GLY A 1 184 ? 58.615 8.716 -2.614 1.00 27.64 162 GLY A CA 1
ATOM 1378 C C . GLY A 1 184 ? 57.356 7.967 -2.208 1.00 29.78 162 GLY A C 1
ATOM 1379 O O . GLY A 1 184 ? 56.302 8.186 -2.768 1.00 31.89 162 GLY A O 1
ATOM 1380 N N . GLU A 1 185 ? 57.461 7.142 -1.204 1.00 29.64 163 GLU A N 1
ATOM 1381 C CA . GLU A 1 185 ? 56.293 6.534 -0.645 1.00 32.93 163 GLU A CA 1
ATOM 1382 C C . GLU A 1 185 ? 55.513 7.554 0.191 1.00 26.84 163 GLU A C 1
ATOM 1383 O O . GLU A 1 185 ? 56.063 8.449 0.742 1.00 24.80 163 GLU A O 1
ATOM 1389 N N . TRP A 1 186 ? 54.226 7.350 0.265 1.00 25.29 164 TRP A N 1
ATOM 1390 C CA . TRP A 1 186 ? 53.346 8.174 1.094 1.00 22.90 164 TRP A CA 1
ATOM 1391 C C . TRP A 1 186 ? 53.876 8.256 2.517 1.00 23.15 164 TRP A C 1
ATOM 1392 O O . TRP A 1 186 ? 54.399 7.265 3.077 1.00 24.66 164 TRP A O 1
ATOM 1403 N N . SER A 1 187 ? 53.783 9.435 3.111 1.00 20.75 165 SER A N 1
ATOM 1404 C CA . SER A 1 187 ? 54.067 9.632 4.515 1.00 20.75 165 SER A CA 1
ATOM 1405 C C . SER A 1 187 ? 53.014 10.528 5.143 1.00 20.01 165 SER A C 1
ATOM 1406 O O . SER A 1 187 ? 52.242 11.188 4.441 1.00 20.97 165 SER A O 1
ATOM 1409 N N . ILE A 1 188 ? 52.994 10.582 6.464 1.00 20.62 166 ILE A N 1
ATOM 1410 C CA . ILE A 1 188 ? 51.999 11.390 7.172 1.00 19.71 166 ILE A CA 1
ATOM 1411 C C . ILE A 1 188 ? 52.094 12.873 6.783 1.00 19.10 166 ILE A C 1
ATOM 1412 O O . ILE A 1 188 ? 51.101 13.595 6.805 1.00 20.09 166 ILE A O 1
ATOM 1417 N N . ALA A 1 189 ? 53.287 13.321 6.409 1.00 19.46 167 ALA A N 1
ATOM 1418 C CA . ALA A 1 189 ? 53.444 14.703 5.944 1.00 19.54 167 ALA A CA 1
ATOM 1419 C C . ALA A 1 189 ? 52.595 15.015 4.709 1.00 19.20 167 ALA A C 1
ATOM 1420 O O . ALA A 1 189 ? 52.170 16.174 4.532 1.00 20.16 167 ALA A O 1
ATOM 1422 N N . ASP A 1 190 ? 52.346 14.027 3.835 1.00 19.50 168 ASP A N 1
ATOM 1423 C CA . ASP A 1 190 ? 51.503 14.257 2.673 1.00 19.09 168 ASP A CA 1
ATOM 1424 C C . ASP A 1 190 ? 50.082 14.643 3.090 1.00 18.59 168 ASP A C 1
ATOM 1425 O O . ASP A 1 190 ? 49.457 15.494 2.479 1.00 19.86 168 ASP A O 1
ATOM 1430 N N . ALA A 1 191 ? 49.536 13.955 4.088 1.00 18.89 169 ALA A N 1
ATOM 1431 C CA . ALA A 1 191 ? 48.174 14.233 4.555 1.00 18.51 169 ALA A CA 1
ATOM 1432 C C . ALA A 1 191 ? 48.116 15.662 5.105 1.00 18.99 169 ALA A C 1
ATOM 1433 O O . ALA A 1 191 ? 47.178 16.411 4.808 1.00 19.37 169 ALA A O 1
ATOM 1435 N N . ASP A 1 192 ? 49.100 16.048 5.906 1.00 18.45 170 ASP A N 1
ATOM 1436 C CA . ASP A 1 192 ? 49.061 17.362 6.531 1.00 18.33 170 ASP A CA 1
ATOM 1437 C C . ASP A 1 192 ? 49.218 18.477 5.476 1.00 17.32 170 ASP A C 1
ATOM 1438 O O . ASP A 1 192 ? 48.517 19.486 5.513 1.00 17.40 170 ASP A O 1
ATOM 1443 N N . LEU A 1 193 ? 50.135 18.299 4.535 1.00 18.07 171 LEU A N 1
ATOM 1444 C CA . LEU A 1 193 ? 50.363 19.301 3.498 1.00 18.24 171 LEU A CA 1
ATOM 1445 C C . LEU A 1 193 ? 49.146 19.396 2.573 1.00 18.46 171 LEU A C 1
ATOM 1446 O O . LEU A 1 193 ? 48.718 20.495 2.190 1.00 19.03 171 LEU A O 1
ATOM 1451 N N . ALA A 1 194 ? 48.593 18.244 2.199 1.00 19.02 172 ALA A N 1
ATOM 1452 C CA . ALA A 1 194 ? 47.397 18.241 1.366 1.00 18.52 172 ALA A CA 1
ATOM 1453 C C . ALA A 1 194 ? 46.241 18.983 2.024 1.00 18.22 172 ALA A C 1
ATOM 1454 O O . ALA A 1 194 ? 45.501 19.715 1.347 1.00 18.82 172 ALA A O 1
ATOM 1456 N N . LEU A 1 195 ? 46.034 18.773 3.315 1.00 18.03 173 LEU A N 1
ATOM 1457 C CA . LEU A 1 195 ? 44.963 19.462 4.021 1.00 18.05 173 LEU A CA 1
ATOM 1458 C C . LEU A 1 195 ? 45.188 20.964 3.912 1.00 18.33 173 LEU A C 1
ATOM 1459 O O . LEU A 1 195 ? 44.269 21.732 3.576 1.00 18.60 173 LEU A O 1
ATOM 1464 N N . MET A 1 196 ? 46.402 21.414 4.200 1.00 17.24 174 MET A N 1
ATOM 1465 C CA . MET A 1 196 ? 46.692 22.847 4.171 1.00 17.40 174 MET A CA 1
ATOM 1466 C C . MET A 1 196 ? 46.400 23.439 2.788 1.00 17.59 174 MET A C 1
ATOM 1467 O O . MET A 1 196 ? 45.774 24.516 2.672 1.00 18.52 174 MET A O 1
ATOM 1472 N N . LEU A 1 197 ? 46.855 22.770 1.732 1.00 17.92 175 LEU A N 1
ATOM 1473 C CA . LEU A 1 197 ? 46.567 23.213 0.382 1.00 18.64 175 LEU A CA 1
ATOM 1474 C C . LEU A 1 197 ? 45.065 23.217 0.084 1.00 18.75 175 LEU A C 1
ATOM 1475 O O . LEU A 1 197 ? 44.554 24.098 -0.630 1.00 18.72 175 LEU A O 1
ATOM 1480 N N . ASN A 1 198 ? 44.369 22.179 0.558 1.00 18.50 176 ASN A N 1
ATOM 1481 C CA . ASN A 1 198 ? 42.926 22.056 0.325 1.00 18.31 176 ASN A CA 1
ATOM 1482 C C . ASN A 1 198 ? 42.072 23.119 1.019 1.00 18.31 176 ASN A C 1
ATOM 1483 O O . ASN A 1 198 ? 40.966 23.393 0.571 1.00 19.35 176 ASN A O 1
ATOM 1488 N N . ARG A 1 199 ? 42.608 23.785 2.038 1.00 18.60 177 ARG A N 1
ATOM 1489 C CA . ARG A 1 199 ? 41.936 24.952 2.621 1.00 18.99 177 ARG A CA 1
ATOM 1490 C C . ARG A 1 199 ? 41.656 25.978 1.533 1.00 18.71 177 ARG A C 1
ATOM 1491 O O . ARG A 1 199 ? 40.657 26.678 1.580 1.00 20.97 177 ARG A O 1
ATOM 1499 N N . LEU A 1 200 ? 42.582 26.094 0.583 1.00 19.45 178 LEU A N 1
ATOM 1500 C CA . LEU A 1 200 ? 42.470 27.010 -0.528 1.00 18.87 178 LEU A CA 1
ATOM 1501 C C . LEU A 1 200 ? 41.751 26.355 -1.716 1.00 19.70 178 LEU A C 1
ATOM 1502 O O . LEU A 1 200 ? 40.839 26.943 -2.305 1.00 22.10 178 LEU A O 1
ATOM 1507 N N . VAL A 1 201 ? 42.210 25.161 -2.107 1.00 20.29 179 VAL A N 1
ATOM 1508 C CA . VAL A 1 201 ? 41.626 24.471 -3.275 1.00 22.27 179 VAL A CA 1
ATOM 1509 C C . VAL A 1 201 ? 40.104 24.316 -3.113 1.00 21.77 179 VAL A C 1
ATOM 1510 O O . VAL A 1 201 ? 39.326 24.633 -4.020 1.00 23.04 179 VAL A O 1
ATOM 1514 N N . LEU A 1 202 ? 39.685 23.838 -1.950 1.00 21.13 180 LEU A N 1
ATOM 1515 C CA . LEU A 1 202 ? 38.254 23.544 -1.727 1.00 22.17 180 LEU A CA 1
ATOM 1516 C C . LEU A 1 202 ? 37.388 24.776 -1.509 1.00 22.34 180 LEU A C 1
ATOM 1517 O O . LEU A 1 202 ? 36.153 24.707 -1.558 1.00 26.14 180 LEU A O 1
ATOM 1522 N N . ASN A 1 203 ? 38.025 25.932 -1.299 1.00 22.11 181 ASN A N 1
ATOM 1523 C CA . ASN A 1 203 ? 37.320 27.190 -1.263 1.00 23.05 181 ASN A CA 1
ATOM 1524 C C . ASN A 1 203 ? 37.107 27.807 -2.649 1.00 23.74 181 ASN A C 1
ATOM 1525 O O . ASN A 1 203 ? 36.397 28.787 -2.771 1.00 27.17 181 ASN A O 1
ATOM 1530 N N . GLY A 1 204 ? 37.715 27.220 -3.676 1.00 24.28 182 GLY A N 1
ATOM 1531 C CA . GLY A 1 204 ? 37.664 27.771 -5.010 1.00 25.84 182 GLY A CA 1
ATOM 1532 C C . GLY A 1 204 ? 38.714 28.831 -5.309 1.00 24.73 182 GLY A C 1
ATOM 1533 O O . GLY A 1 204 ? 38.624 29.541 -6.331 1.00 28.51 182 GLY A O 1
ATOM 1534 N N . ASP A 1 205 ? 39.725 28.914 -4.453 1.00 23.42 183 ASP A N 1
ATOM 1535 C CA . ASP A 1 205 ? 40.782 29.914 -4.643 1.00 24.41 183 ASP A CA 1
ATOM 1536 C C . ASP A 1 205 ? 41.694 29.512 -5.804 1.00 24.45 183 ASP A C 1
ATOM 1537 O O . ASP A 1 205 ? 41.845 28.349 -6.125 1.00 25.46 183 ASP A O 1
ATOM 1542 N N . LYS A 1 206 ? 42.387 30.490 -6.370 1.00 25.24 184 LYS A N 1
ATOM 1543 C CA . LYS A 1 206 ? 43.405 30.241 -7.391 1.00 26.83 184 LYS A CA 1
ATOM 1544 C C . LYS A 1 206 ? 44.628 29.614 -6.723 1.00 26.92 184 LYS A C 1
ATOM 1545 O O . LYS A 1 206 ? 45.189 30.165 -5.764 1.00 29.31 184 LYS A O 1
ATOM 1551 N N . VAL A 1 207 ? 44.994 28.442 -7.207 1.00 25.29 185 VAL A N 1
ATOM 1552 C CA . VAL A 1 207 ? 46.094 27.655 -6.691 1.00 25.52 185 VAL A CA 1
ATOM 1553 C C . VAL A 1 207 ? 46.880 27.160 -7.888 1.00 27.58 185 VAL A C 1
ATOM 1554 O O . VAL A 1 207 ? 46.283 26.744 -8.865 1.00 29.47 185 VAL A O 1
ATOM 1558 N N . PRO A 1 208 ? 48.230 27.197 -7.826 1.00 25.86 186 PRO A N 1
ATOM 1559 C CA . PRO A 1 208 ? 49.015 26.649 -8.935 1.00 26.15 186 PRO A CA 1
ATOM 1560 C C . PRO A 1 208 ? 48.575 25.228 -9.288 1.00 26.80 186 PRO A C 1
ATOM 1561 O O . PRO A 1 208 ? 48.376 24.396 -8.392 1.00 26.63 186 PRO A O 1
ATOM 1565 N N . GLU A 1 209 ? 48.426 24.965 -10.577 1.00 28.73 187 GLU A N 1
ATOM 1566 C CA . GLU A 1 209 ? 47.825 23.712 -11.054 1.00 29.74 187 GLU A CA 1
ATOM 1567 C C . GLU A 1 209 ? 48.504 22.479 -10.476 1.00 29.02 187 GLU A C 1
ATOM 1568 O O . GLU A 1 209 ? 47.838 21.540 -10.071 1.00 28.62 187 GLU A O 1
ATOM 1574 N N . ALA A 1 210 ? 49.835 22.478 -10.433 1.00 27.37 188 ALA A N 1
ATOM 1575 C CA . ALA A 1 210 ? 50.560 21.294 -9.966 1.00 28.42 188 ALA A CA 1
ATOM 1576 C C . ALA A 1 210 ? 50.248 21.032 -8.485 1.00 24.69 188 ALA A C 1
ATOM 1577 O O . ALA A 1 210 ? 50.226 19.884 -8.040 1.00 26.08 188 ALA A O 1
ATOM 1579 N N . LEU A 1 211 ? 50.029 22.098 -7.722 1.00 24.17 189 LEU A N 1
ATOM 1580 C CA . LEU A 1 211 ? 49.731 21.966 -6.300 1.00 22.68 189 LEU A CA 1
ATOM 1581 C C . LEU A 1 211 ? 48.285 21.513 -6.089 1.00 23.65 189 LEU A C 1
ATOM 1582 O O . LEU A 1 211 ? 48.002 20.738 -5.185 1.00 23.00 189 LEU A O 1
ATOM 1587 N N . ALA A 1 212 ? 47.386 22.026 -6.911 1.00 23.39 190 ALA A N 1
ATOM 1588 C CA . ALA A 1 212 ? 46.000 21.560 -6.872 1.00 24.03 190 ALA A CA 1
ATOM 1589 C C . ALA A 1 212 ? 45.917 20.073 -7.260 1.00 24.75 190 ALA A C 1
ATOM 1590 O O . ALA A 1 212 ? 45.171 19.308 -6.659 1.00 24.70 190 ALA A O 1
ATOM 1592 N N . ASP A 1 213 ? 46.741 19.656 -8.217 1.00 23.77 191 ASP A N 1
ATOM 1593 C CA . ASP A 1 213 ? 46.810 18.247 -8.613 1.00 22.93 191 ASP A CA 1
ATOM 1594 C C . ASP A 1 213 ? 47.290 17.400 -7.453 1.00 22.96 191 ASP A C 1
ATOM 1595 O O . ASP A 1 213 ? 46.721 16.355 -7.140 1.00 23.26 191 ASP A O 1
ATOM 1600 N N . TYR A 1 214 ? 48.351 17.852 -6.784 1.00 22.25 192 TYR A N 1
ATOM 1601 C CA . TYR A 1 214 ? 48.873 17.139 -5.626 1.00 22.36 192 TYR A CA 1
ATOM 1602 C C . TYR A 1 214 ? 47.798 17.051 -4.524 1.00 20.16 192 TYR A C 1
ATOM 1603 O O . TYR A 1 214 ? 47.552 15.969 -3.956 1.00 21.74 192 TYR A O 1
ATOM 1612 N N . ALA A 1 215 ? 47.192 18.171 -4.197 1.00 21.01 193 ALA A N 1
ATOM 1613 C CA . ALA A 1 215 ? 46.231 18.233 -3.087 1.00 20.69 193 ALA A CA 1
ATOM 1614 C C . ALA A 1 215 ? 45.037 17.310 -3.355 1.00 21.20 193 ALA A C 1
ATOM 1615 O O . ALA A 1 215 ? 44.591 16.582 -2.457 1.00 21.24 193 ALA A O 1
ATOM 1617 N N . SER A 1 216 ? 44.519 17.356 -4.575 1.00 21.01 194 SER A N 1
ATOM 1618 C CA . SER A 1 216 ? 43.365 16.509 -4.928 1.00 21.83 194 SER A CA 1
ATOM 1619 C C . SER A 1 216 ? 43.729 15.039 -4.983 1.00 22.29 194 SER A C 1
ATOM 1620 O O . SER A 1 216 ? 42.939 14.158 -4.577 1.00 24.25 194 SER A O 1
ATOM 1623 N N . PHE A 1 217 ? 44.927 14.712 -5.453 1.00 21.56 195 PHE A N 1
ATOM 1624 C CA . PHE A 1 217 ? 45.403 13.330 -5.467 1.00 22.77 195 PHE A CA 1
ATOM 1625 C C . PHE A 1 217 ? 45.519 12.783 -4.047 1.00 21.21 195 PHE A C 1
ATOM 1626 O O . PHE A 1 217 ? 45.044 11.687 -3.713 1.00 22.08 195 PHE A O 1
ATOM 1634 N N . GLN A 1 218 ? 46.167 13.555 -3.184 1.00 21.55 196 GLN A N 1
ATOM 1635 C CA . GLN A 1 218 ? 46.356 13.126 -1.811 1.00 21.24 196 GLN A CA 1
ATOM 1636 C C . GLN A 1 218 ? 45.050 13.011 -1.044 1.00 20.46 196 GLN A C 1
ATOM 1637 O O . GLN A 1 218 ? 44.926 12.158 -0.147 1.00 20.62 196 GLN A O 1
ATOM 1643 N N . TRP A 1 219 ? 44.086 13.864 -1.380 1.00 20.90 197 TRP A N 1
ATOM 1644 C CA . TRP A 1 219 ? 42.806 13.872 -0.643 1.00 20.51 197 TRP A CA 1
ATOM 1645 C C . TRP A 1 219 ? 42.000 12.606 -0.898 1.00 21.39 197 TRP A C 1
ATOM 1646 O O . TRP A 1 219 ? 41.129 12.268 -0.094 1.00 24.19 197 TRP A O 1
ATOM 1657 N N . GLN A 1 220 ? 42.316 11.887 -1.976 1.00 21.24 198 GLN A N 1
ATOM 1658 C CA A GLN A 1 220 ? 41.652 10.621 -2.278 0.50 21.62 198 GLN A CA 1
ATOM 1659 C CA B GLN A 1 220 ? 41.693 10.602 -2.316 0.50 21.70 198 GLN A CA 1
ATOM 1660 C C . GLN A 1 220 ? 42.087 9.500 -1.355 1.00 21.46 198 GLN A C 1
ATOM 1661 O O . GLN A 1 220 ? 41.473 8.452 -1.345 1.00 22.82 198 GLN A O 1
ATOM 1672 N N . ARG A 1 221 ? 43.147 9.708 -0.579 1.00 20.42 199 ARG A N 1
ATOM 1673 C CA . ARG A 1 221 ? 43.677 8.697 0.296 1.00 21.40 199 ARG A CA 1
ATOM 1674 C C . ARG A 1 221 ? 42.567 8.065 1.075 1.00 20.99 199 ARG A C 1
ATOM 1675 O O . ARG A 1 221 ? 41.729 8.773 1.663 1.00 21.47 199 ARG A O 1
ATOM 1683 N N . ALA A 1 222 ? 42.517 6.731 1.118 1.00 21.76 200 ALA A N 1
ATOM 1684 C CA . ALA A 1 222 ? 41.382 6.027 1.740 1.00 22.00 200 ALA A CA 1
ATOM 1685 C C . ALA A 1 222 ? 41.205 6.440 3.202 1.00 22.44 200 ALA A C 1
ATOM 1686 O O . ALA A 1 222 ? 40.091 6.644 3.674 1.00 22.97 200 ALA A O 1
ATOM 1688 N N . SER A 1 223 ? 42.321 6.579 3.921 1.00 21.33 201 SER A N 1
ATOM 1689 C CA . SER A 1 223 ? 42.293 6.968 5.319 1.00 21.72 201 SER A CA 1
ATOM 1690 C C . SER A 1 223 ? 41.689 8.365 5.524 1.00 21.08 201 SER A C 1
ATOM 1691 O O . SER A 1 223 ? 40.936 8.608 6.462 1.00 22.15 201 SER A O 1
ATOM 1694 N N . ILE A 1 224 ? 42.055 9.290 4.659 1.00 21.34 202 ILE A N 1
ATOM 1695 C CA . ILE A 1 224 ? 41.478 10.640 4.662 1.00 20.28 202 ILE A CA 1
ATOM 1696 C C . ILE A 1 224 ? 39.992 10.600 4.335 1.00 19.93 202 ILE A C 1
ATOM 1697 O O . ILE A 1 224 ? 39.183 11.242 5.031 1.00 21.33 202 ILE A O 1
ATOM 1702 N N . GLN A 1 225 ? 39.617 9.849 3.312 1.00 20.85 203 GLN A N 1
ATOM 1703 C CA . GLN A 1 225 ? 38.222 9.794 2.925 1.00 21.34 203 GLN A CA 1
ATOM 1704 C C . GLN A 1 225 ? 37.339 9.199 4.026 1.00 22.53 203 GLN A C 1
ATOM 1705 O O . GLN A 1 225 ? 36.160 9.591 4.195 1.00 23.27 203 GLN A O 1
ATOM 1711 N N . ARG A 1 226 ? 37.884 8.280 4.796 1.00 22.94 204 ARG A N 1
ATOM 1712 C CA . ARG A 1 226 ? 37.158 7.728 5.945 1.00 23.39 204 ARG A CA 1
ATOM 1713 C C . ARG A 1 226 ? 36.908 8.823 6.988 1.00 23.53 204 ARG A C 1
ATOM 1714 O O . ARG A 1 226 ? 35.822 8.913 7.560 1.00 25.23 204 ARG A O 1
ATOM 1722 N N . TYR A 1 227 ? 37.888 9.681 7.224 1.00 22.39 205 TYR A N 1
ATOM 1723 C CA . TYR A 1 227 ? 37.718 10.783 8.169 1.00 22.19 205 TYR A CA 1
ATOM 1724 C C . TYR A 1 227 ? 36.708 11.802 7.645 1.00 21.75 205 TYR A C 1
ATOM 1725 O O . TYR A 1 227 ? 35.864 12.305 8.388 1.00 23.20 205 TYR A O 1
ATOM 1734 N N . VAL A 1 228 ? 36.786 12.088 6.352 1.00 21.34 206 VAL A N 1
ATOM 1735 C CA . VAL A 1 228 ? 35.826 12.999 5.697 1.00 22.87 206 VAL A CA 1
ATOM 1736 C C . VAL A 1 228 ? 34.378 12.540 5.936 1.00 24.06 206 VAL A C 1
ATOM 1737 O O . VAL A 1 228 ? 33.468 13.352 6.219 1.00 25.04 206 VAL A O 1
ATOM 1741 N N . ALA A 1 229 ? 34.176 11.234 5.884 1.00 24.51 207 ALA A N 1
ATOM 1742 C CA . ALA A 1 229 ? 32.850 10.655 6.047 1.00 26.84 207 ALA A CA 1
ATOM 1743 C C . ALA A 1 229 ? 32.265 10.890 7.460 1.00 27.60 207 ALA A C 1
ATOM 1744 O O . ALA A 1 229 ? 31.052 10.966 7.635 1.00 31.27 207 ALA A O 1
ATOM 1746 N N . LEU A 1 230 ? 33.123 11.062 8.459 1.00 27.05 208 LEU A N 1
ATOM 1747 C CA . LEU A 1 230 ? 32.659 11.274 9.841 1.00 27.83 208 LEU A CA 1
ATOM 1748 C C . LEU A 1 230 ? 31.792 12.514 10.035 1.00 29.13 208 LEU A C 1
ATOM 1749 O O . LEU A 1 230 ? 30.869 12.483 10.822 1.00 32.23 208 LEU A O 1
ATOM 1754 N N . SER A 1 231 ? 32.112 13.597 9.336 1.00 35.01 209 SER A N 1
ATOM 1755 C CA . SER A 1 231 ? 31.355 14.859 9.487 1.00 35.76 209 SER A CA 1
ATOM 1756 C C . SER A 1 231 ? 30.284 15.041 8.407 1.00 40.77 209 SER A C 1
ATOM 1757 O O . SER A 1 231 ? 29.601 16.082 8.340 1.00 42.96 209 SER A O 1
ATOM 1760 N N . ALA A 1 232 ? 30.120 14.034 7.570 1.00 44.58 210 ALA A N 1
ATOM 1761 C CA . ALA A 1 232 ? 29.084 14.057 6.527 1.00 54.26 210 ALA A CA 1
ATOM 1762 C C . ALA A 1 232 ? 27.679 14.117 7.139 1.00 70.50 210 ALA A C 1
ATOM 1763 O O . ALA A 1 232 ? 27.455 13.611 8.241 1.00 66.45 210 ALA A O 1
#

Sequence (208 aa):
QPVITLWSDADFFSPYVMSVYVALQEKSLPFTLKTVDLNNRGEHHLLQQAAGGWWTTGGYYAAAATRRVPLLEVDDFALSESSAITEYLDEERRFAPPEWERIYPHDLQKRARARQIQAWLRSDLMPIIREERSTAVVFGGAKMPDLSEAGRQSAEKLFATATMLLAHGGQNLFGEWSIADADLALMLNRLVLNGDKVPEALADYASFQWQQRASIQRYVALSA

Nearest PDB structures (foldseek):
  4jbb-assembly1_A-2  TM=1.005E+00  e=1.219E-35  Klebsiella pneumoniae subsp. pneumoniae MGH 78578
  3bby-assembly1_A-2  TM=9.975E-01  e=5.629E-26  Escherichia coli K-12
  4mp4-assembly1_A  TM=9.549E-01  e=3.101E-19  Acinetobacter baumannii ACICU
  4mp4-assembly2_C-2  TM=9.524E-01  e=9.365E-19  Acinetobacter baumannii ACICU
  4mp4-assembly1_B  TM=9.782E-01  e=3.823E-18  Acinetobacter baumannii ACICU

Secondary structure (DSSP, 8-state):
---EEEEEETTS--HHHHHHHHHHHHTT---EEEEE-GGGTGGGSTTSGGGGTTS-S-EEEETTEEEESHHHHHHHHHHHS-TTTS---S-SSHHHHHHHHHHHHHHHHS-HHHHHHT-HHHHHH-----PPPHHHHHHHHHHHHHHHHHTTT--SSTTSS--HHHHHHHHHHHHHHTTT----HHHHHHHHHHHT-HHHHHHHHHT-

Foldseek 3Di:
DWAKEWEDAPLLLDLLSLLQLLLCVQQVHDYHYHYDHVVVPRLCDPVDPCNVPDSDDTWMDTHPDIDDDSVVNSVVCCVVCHPPNTDHQADPDPVSNVVLVVLVVDLVPDLVQLCVQLPSCLVQVVDAGDDRDVSNVVSLVVLQVVVCVQCVVVDLDSRNDHHSSLSSSLSSLCSQVSNVHDHPPVSNVSSVSSCPPPSNVVSSVVND